Protein AF-A0A2D2M9Z4-F1 (afdb_monomer_lite)

Foldseek 3Di:
DDDDPVRVVVVVVVVVVVVVLVVLVVLLCAAPNPCHLCNVLLVLCVVQPVNSVVPPPPDPPDDPVLVVLVVQLSVQSNCVVVVVDGDDQSCPPDDLLVLVCLLSDPVPSDDSSSSVSSVVNNVVVVVVLQVLQCVCCVPVVQNLSVLVAVLVVCVSDDSNRNVVDDDCVNVVSVVVNVVSCVVPNDDDPPDYSVVVVVVD

Radius of gyration: 21.23 Å; chains: 1; bounding box: 56×56×58 Å

Secondary structure (DSSP, 8-state):
-PPPHHHHHHHHHHHHHHHHHHHHHHHHHHHHSTT-HHHHHHHHHHHHGGGHHHHS---TT--HHHHHHHHHHHHHHHHHHHTS--PPPTTTT--HHHHHHHHT--SSSS-HHHHHHHHHHHHHHHHHHHHHHHTTTTTT---HHHHHHHHHHHHT--HHHHTTS-TTHHHHHHHHHHHHHHHH-PPPTT--HHHHHTT-

Structure (mmCIF, N/CA/C/O backbone):
data_AF-A0A2D2M9Z4-F1
#
_entry.id   AF-A0A2D2M9Z4-F1
#
loop_
_atom_site.group_PDB
_atom_site.id
_atom_site.type_symbol
_atom_site.label_atom_id
_atom_site.label_alt_id
_atom_site.label_comp_id
_atom_site.label_asym_id
_atom_site.label_entity_id
_atom_site.label_seq_id
_atom_site.pdbx_PDB_ins_code
_atom_site.Cartn_x
_atom_site.Cartn_y
_atom_site.Cartn_z
_atom_site.occupancy
_atom_site.B_iso_or_equiv
_atom_site.auth_seq_id
_atom_site.auth_comp_id
_atom_site.auth_asym_id
_atom_site.auth_atom_id
_atom_site.pdbx_PDB_model_num
ATOM 1 N N . MET A 1 1 ? -31.169 -36.585 2.633 1.00 45.47 1 MET A N 1
ATOM 2 C CA . MET A 1 1 ? -31.594 -35.253 3.113 1.00 45.47 1 MET A CA 1
ATOM 3 C C . MET A 1 1 ? -31.109 -34.231 2.096 1.00 45.47 1 MET A C 1
ATOM 5 O O . MET A 1 1 ? -29.912 -34.195 1.852 1.00 45.47 1 MET A O 1
ATOM 9 N N . SER A 1 2 ? -32.010 -33.499 1.436 1.00 57.19 2 SER A N 1
ATOM 10 C CA . SER A 1 2 ? -31.641 -32.442 0.481 1.00 57.19 2 SER A CA 1
ATOM 11 C C . SER A 1 2 ? -31.406 -31.144 1.248 1.00 57.19 2 SER A C 1
ATOM 13 O O . SER A 1 2 ? -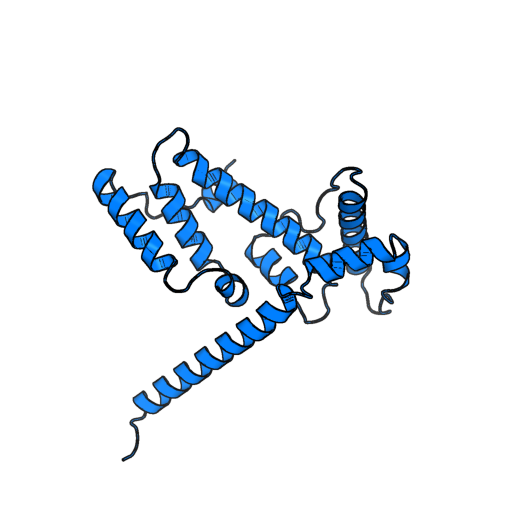32.255 -30.763 2.050 1.00 57.19 2 SER A O 1
ATOM 15 N N . LEU A 1 3 ? -30.275 -30.476 1.017 1.00 58.91 3 LEU A N 1
ATOM 16 C CA . LEU A 1 3 ? -30.035 -29.126 1.536 1.00 58.91 3 LEU A CA 1
ATOM 17 C C . LEU A 1 3 ? -31.064 -28.156 0.931 1.00 58.91 3 LEU A C 1
ATOM 19 O O . LEU A 1 3 ? -31.453 -28.311 -0.230 1.00 58.91 3 LEU A O 1
ATOM 23 N N . SER A 1 4 ? -31.528 -27.179 1.718 1.00 78.88 4 SER A N 1
ATOM 24 C CA . SER A 1 4 ? -32.433 -26.136 1.221 1.00 78.88 4 SER A CA 1
ATOM 25 C C . SER A 1 4 ? -31.708 -25.231 0.215 1.00 78.88 4 SER A C 1
ATOM 27 O O . SER A 1 4 ? -30.478 -25.133 0.218 1.00 78.88 4 SER A O 1
ATOM 29 N N . ALA A 1 5 ? -32.462 -24.530 -0.635 1.00 71.88 5 ALA A N 1
ATOM 30 C CA . ALA A 1 5 ? -31.900 -23.590 -1.607 1.00 71.88 5 ALA A CA 1
ATOM 31 C C . ALA A 1 5 ? -31.050 -22.477 -0.952 1.00 71.88 5 ALA A C 1
ATOM 33 O O . ALA A 1 5 ? -30.104 -21.987 -1.565 1.00 71.88 5 ALA A O 1
ATOM 34 N N . GLU A 1 6 ? -31.346 -22.103 0.296 1.00 70.94 6 GLU A N 1
ATOM 35 C CA . GLU A 1 6 ? -30.548 -21.149 1.081 1.00 70.94 6 GLU A CA 1
ATOM 36 C C . GLU A 1 6 ? -29.232 -21.764 1.570 1.00 70.94 6 GLU A C 1
ATOM 38 O O . GLU A 1 6 ? -28.188 -21.118 1.484 1.00 70.94 6 GLU A O 1
ATOM 43 N N . GLY A 1 7 ? -29.249 -23.036 1.987 1.00 64.44 7 GLY A N 1
ATOM 44 C CA . GLY A 1 7 ? -28.038 -23.772 2.366 1.00 64.44 7 GLY A CA 1
ATOM 45 C C . GLY A 1 7 ? -27.054 -23.938 1.203 1.00 64.44 7 GLY A C 1
ATOM 46 O O . GLY A 1 7 ? -25.848 -23.779 1.381 1.00 64.44 7 GLY A O 1
ATOM 47 N N . LEU A 1 8 ? -27.564 -24.172 -0.011 1.00 71.56 8 LEU A N 1
ATOM 48 C CA . LEU A 1 8 ? -26.739 -24.250 -1.222 1.00 71.56 8 LEU A CA 1
ATOM 49 C C . LEU A 1 8 ? -26.123 -22.888 -1.582 1.00 71.56 8 LEU A C 1
ATOM 51 O O . LEU A 1 8 ? -24.928 -22.821 -1.865 1.00 71.56 8 LEU A O 1
ATOM 55 N N . LYS A 1 9 ? -26.892 -21.793 -1.497 1.00 70.12 9 LYS A N 1
ATOM 56 C CA . LYS A 1 9 ? -26.384 -20.428 -1.736 1.00 70.12 9 LYS A CA 1
ATOM 57 C C . LYS A 1 9 ? -25.298 -20.025 -0.737 1.00 70.12 9 LYS A C 1
ATOM 59 O O . LYS A 1 9 ? -24.268 -19.498 -1.146 1.00 70.12 9 LYS A O 1
ATOM 64 N N . LEU A 1 10 ? -25.492 -20.315 0.551 1.00 69.94 10 LEU A N 1
ATOM 65 C CA . LEU A 1 10 ? -24.500 -20.019 1.587 1.00 69.94 10 LEU A CA 1
ATOM 66 C C . LEU A 1 10 ? -23.193 -20.794 1.353 1.00 69.94 10 LEU A C 1
ATOM 68 O O . LEU A 1 10 ? -22.117 -20.203 1.394 1.00 69.94 10 LEU A O 1
ATOM 72 N N . SER A 1 11 ? -23.286 -22.087 1.021 1.00 71.50 11 SER A N 1
ATOM 73 C CA . SER A 1 11 ? -22.106 -22.905 0.706 1.00 71.50 11 SER A CA 1
ATOM 74 C C . SER A 1 11 ? -21.351 -22.426 -0.539 1.00 71.50 11 SER A C 1
ATOM 76 O O . SER A 1 11 ? -20.122 -22.424 -0.550 1.00 71.50 11 SER A O 1
ATOM 78 N N . ALA A 1 12 ? -22.070 -21.968 -1.571 1.00 73.38 12 ALA A N 1
ATOM 79 C CA . ALA A 1 12 ? -21.465 -21.435 -2.787 1.00 73.38 12 ALA A CA 1
ATOM 80 C C . ALA A 1 12 ? -20.717 -20.121 -2.515 1.00 73.38 12 ALA A C 1
ATOM 82 O O . ALA A 1 12 ? -19.605 -19.936 -3.011 1.00 73.38 12 ALA A O 1
ATOM 83 N N . ASN A 1 13 ? -21.292 -19.254 -1.674 1.00 82.19 13 ASN A N 1
ATOM 84 C CA . ASN A 1 13 ? -20.656 -18.011 -1.240 1.00 82.19 13 ASN A CA 1
ATOM 85 C C . ASN A 1 13 ? -19.390 -18.282 -0.415 1.00 82.19 13 ASN A C 1
ATOM 87 O O . ASN A 1 13 ? -18.362 -17.662 -0.668 1.00 82.19 13 ASN A O 1
ATOM 91 N N . MET A 1 14 ? -19.429 -19.241 0.517 1.00 80.56 14 MET A N 1
ATOM 92 C CA . MET A 1 14 ? -18.246 -19.632 1.299 1.00 80.56 14 MET A CA 1
ATOM 93 C C . MET A 1 14 ? -17.128 -20.167 0.399 1.00 80.56 14 MET A C 1
ATOM 95 O O . MET A 1 14 ? -16.006 -19.675 0.458 1.00 80.56 14 MET A O 1
ATOM 99 N N . ALA A 1 15 ? -17.450 -21.079 -0.523 1.00 86.00 15 ALA A N 1
ATOM 100 C CA . ALA A 1 15 ? -16.469 -21.615 -1.467 1.00 86.00 15 ALA A CA 1
ATOM 101 C C . ALA A 1 15 ? -15.871 -20.538 -2.392 1.00 86.00 15 ALA A C 1
ATOM 103 O O . ALA A 1 15 ? -14.742 -20.672 -2.862 1.00 86.00 15 ALA A O 1
ATOM 104 N N . GLN A 1 16 ? -16.620 -19.475 -2.694 1.00 87.12 16 GLN A N 1
ATOM 105 C CA . GLN A 1 16 ? -16.101 -18.334 -3.442 1.00 87.12 16 GLN A CA 1
ATOM 106 C C . GLN A 1 16 ? -15.126 -17.498 -2.607 1.00 87.12 16 GLN A C 1
ATOM 108 O O . GLN A 1 16 ? -14.068 -17.140 -3.122 1.00 87.12 16 GLN A O 1
ATOM 113 N N . VAL A 1 17 ? -15.456 -17.222 -1.343 1.00 85.94 17 VAL A N 1
ATOM 114 C CA . VAL A 1 17 ? -14.584 -16.483 -0.416 1.00 85.94 17 VAL A CA 1
ATOM 115 C C . VAL A 1 17 ? -13.273 -17.234 -0.185 1.00 85.94 17 VAL A C 1
ATOM 117 O O . VAL A 1 17 ? -12.206 -16.629 -0.255 1.00 85.94 17 VAL A O 1
ATOM 120 N N . ASP A 1 18 ? -13.329 -18.552 0.008 1.00 89.19 18 ASP A N 1
ATOM 121 C CA . ASP A 1 18 ? -12.127 -19.373 0.192 1.00 89.19 18 ASP A CA 1
ATOM 122 C C . ASP A 1 18 ? -11.207 -19.301 -1.033 1.00 89.19 18 ASP A C 1
ATOM 124 O O . ASP A 1 18 ? -10.017 -19.020 -0.897 1.00 89.19 18 ASP A O 1
ATOM 128 N N . ARG A 1 19 ? -11.767 -19.420 -2.247 1.00 89.81 19 ARG A N 1
ATOM 129 C CA . ARG A 1 19 ? -10.991 -19.260 -3.490 1.00 89.81 19 ARG A CA 1
ATOM 130 C C . ARG A 1 19 ? -10.354 -17.878 -3.617 1.00 89.81 19 ARG A C 1
ATOM 132 O O . ARG A 1 19 ? -9.215 -17.780 -4.061 1.00 89.81 19 ARG A O 1
ATOM 139 N N . GLN A 1 20 ? -11.074 -16.818 -3.254 1.00 89.06 20 GLN A N 1
ATOM 140 C CA . GLN A 1 20 ? -10.532 -15.456 -3.280 1.00 89.06 20 GLN A CA 1
ATOM 141 C C . GLN A 1 20 ? -9.376 -15.294 -2.284 1.00 89.06 20 GLN A C 1
ATOM 143 O O . GLN A 1 20 ? -8.358 -14.689 -2.618 1.00 89.06 20 GLN A O 1
ATOM 148 N N . ASN A 1 21 ? -9.504 -15.873 -1.089 1.00 90.31 21 ASN A N 1
ATOM 149 C CA . ASN A 1 21 ? -8.454 -15.848 -0.074 1.00 90.31 21 ASN A CA 1
ATOM 150 C C . ASN A 1 21 ? -7.209 -16.625 -0.515 1.00 90.31 21 ASN A C 1
ATOM 152 O O . ASN A 1 21 ? -6.093 -16.150 -0.307 1.00 90.31 21 ASN A O 1
ATOM 156 N N . ASP A 1 22 ? -7.380 -17.785 -1.144 1.00 93.81 22 ASP A N 1
ATOM 157 C CA . ASP A 1 22 ? -6.257 -18.579 -1.650 1.00 93.81 22 ASP A CA 1
ATOM 158 C C . ASP A 1 22 ? -5.535 -17.859 -2.794 1.00 93.81 22 ASP A C 1
ATOM 160 O O . ASP A 1 22 ? -4.313 -17.736 -2.768 1.00 93.81 22 ASP A O 1
ATOM 164 N N . GLN A 1 23 ? -6.278 -17.246 -3.722 1.00 92.75 23 GLN A N 1
ATOM 165 C CA . GLN A 1 23 ? -5.690 -16.391 -4.760 1.00 92.75 23 GLN A CA 1
ATOM 166 C C . GLN A 1 23 ? -4.917 -15.204 -4.168 1.00 92.75 23 GLN A C 1
ATOM 168 O O . GLN A 1 23 ? -3.831 -14.871 -4.649 1.00 92.75 23 GLN A O 1
ATOM 173 N N . ALA A 1 24 ? -5.450 -14.571 -3.118 1.00 93.31 24 ALA A N 1
ATOM 174 C CA . ALA A 1 24 ? -4.763 -13.485 -2.430 1.00 93.31 24 ALA A CA 1
ATOM 175 C C . ALA A 1 24 ? -3.462 -13.965 -1.766 1.00 93.31 24 ALA A C 1
ATOM 177 O O . ALA A 1 24 ? -2.458 -13.257 -1.840 1.00 93.31 24 ALA A O 1
ATOM 178 N N . ARG A 1 25 ? -3.449 -15.168 -1.173 1.00 93.56 25 ARG A N 1
ATOM 179 C CA . ARG A 1 25 ? -2.250 -15.780 -0.569 1.00 93.56 25 ARG A CA 1
ATOM 180 C C . ARG A 1 25 ? -1.192 -16.120 -1.607 1.00 93.56 25 ARG A C 1
ATOM 182 O O . ARG A 1 25 ? -0.043 -15.718 -1.447 1.00 93.56 25 ARG A O 1
ATOM 189 N N . ASP A 1 26 ? -1.580 -16.772 -2.696 1.00 93.50 26 ASP A N 1
ATOM 190 C CA . ASP A 1 26 ? -0.661 -17.103 -3.790 1.00 93.50 26 ASP A CA 1
ATOM 191 C C . ASP A 1 26 ? -0.041 -15.842 -4.399 1.00 93.50 26 ASP A C 1
ATOM 193 O O . ASP A 1 26 ? 1.131 -15.810 -4.783 1.00 93.50 26 ASP A O 1
ATOM 197 N N . LYS A 1 27 ? -0.827 -14.768 -4.493 1.00 92.31 27 LYS A N 1
ATOM 198 C CA . LYS A 1 27 ? -0.343 -13.464 -4.944 1.00 92.31 27 LYS A CA 1
ATOM 199 C C . LYS A 1 27 ? 0.561 -12.796 -3.906 1.00 92.31 27 LYS A C 1
ATOM 201 O O . LYS A 1 27 ? 1.608 -12.270 -4.269 1.00 92.31 27 LYS A O 1
ATOM 206 N N . TYR A 1 28 ? 0.212 -12.862 -2.624 1.00 92.88 28 TYR A N 1
ATOM 207 C CA . TYR A 1 28 ? 1.037 -12.341 -1.535 1.00 92.88 28 TYR A CA 1
ATOM 208 C C . TYR A 1 28 ? 2.439 -12.961 -1.532 1.00 92.88 28 TYR A C 1
ATOM 210 O O . TYR A 1 28 ? 3.429 -12.229 -1.505 1.00 92.88 28 TYR A O 1
ATOM 218 N N . GLU A 1 29 ? 2.532 -14.288 -1.638 1.00 91.50 29 GLU A N 1
ATOM 219 C CA . GLU A 1 29 ? 3.816 -14.996 -1.674 1.00 91.50 29 GLU A CA 1
ATOM 220 C C . GLU A 1 29 ? 4.669 -14.590 -2.883 1.00 91.50 29 GLU A C 1
ATOM 222 O O . GLU A 1 29 ? 5.878 -14.378 -2.750 1.00 91.50 29 GLU A O 1
ATOM 227 N N . ARG A 1 30 ? 4.044 -14.393 -4.052 1.00 89.06 30 ARG A N 1
ATOM 228 C CA . ARG A 1 30 ? 4.738 -13.938 -5.267 1.00 89.06 30 ARG A CA 1
ATOM 229 C C . ARG A 1 30 ? 5.265 -12.508 -5.153 1.00 89.06 30 ARG A C 1
ATOM 231 O O . ARG A 1 30 ? 6.389 -12.242 -5.575 1.00 89.06 30 ARG A O 1
ATOM 238 N N . ILE A 1 31 ? 4.491 -11.590 -4.574 1.00 89.50 31 ILE A N 1
ATOM 239 C CA . ILE A 1 31 ? 4.863 -10.167 -4.527 1.00 89.50 31 ILE A CA 1
ATOM 240 C C . ILE A 1 31 ? 5.767 -9.853 -3.330 1.00 89.50 31 ILE A C 1
ATOM 242 O O . ILE A 1 31 ? 6.706 -9.068 -3.466 1.00 89.50 31 ILE A O 1
ATOM 246 N N . TYR A 1 32 ? 5.520 -10.441 -2.160 1.00 87.56 32 TYR A N 1
ATOM 247 C CA . TYR A 1 32 ? 6.15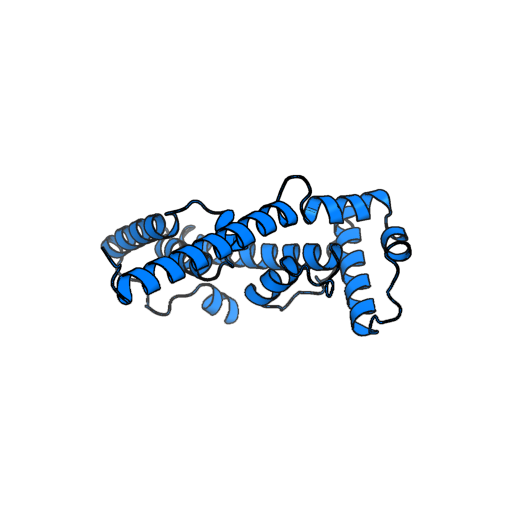3 -10.023 -0.903 1.00 87.56 32 TYR A CA 1
ATOM 248 C C . TYR A 1 32 ? 6.948 -11.121 -0.187 1.00 87.56 32 TYR A C 1
ATOM 250 O O . TYR A 1 32 ? 7.618 -10.815 0.799 1.00 87.56 32 TYR A O 1
ATOM 258 N N . GLY A 1 33 ? 6.921 -12.367 -0.672 1.00 86.81 33 GLY A N 1
ATOM 259 C CA . GLY A 1 33 ? 7.696 -13.475 -0.110 1.00 86.81 33 GLY A CA 1
ATOM 260 C C . GLY A 1 33 ? 9.216 -13.341 -0.306 1.00 86.81 33 GLY A C 1
ATOM 261 O O . GLY A 1 33 ? 9.745 -12.311 -0.727 1.00 86.81 33 GLY A O 1
ATOM 262 N N . ALA A 1 34 ? 9.965 -14.418 -0.040 1.00 82.31 34 ALA A N 1
ATOM 263 C CA . ALA A 1 34 ? 11.440 -14.418 -0.035 1.00 82.31 34 ALA A CA 1
ATOM 264 C C . ALA A 1 34 ? 12.111 -14.053 -1.382 1.00 82.31 34 ALA A C 1
ATOM 266 O O . ALA A 1 34 ? 13.308 -13.735 -1.407 1.00 82.31 34 ALA A O 1
ATOM 267 N N . HIS A 1 35 ? 11.359 -14.108 -2.484 1.00 78.12 35 HIS A N 1
ATOM 268 C CA . HIS A 1 35 ? 11.760 -13.723 -3.845 1.00 78.12 35 HIS A CA 1
ATOM 269 C C . HIS A 1 35 ? 10.994 -12.499 -4.372 1.00 78.12 35 HIS A C 1
ATOM 271 O O . HIS A 1 35 ? 11.072 -12.197 -5.560 1.00 78.12 35 HIS A O 1
ATOM 277 N N . GLY A 1 36 ? 10.259 -11.809 -3.497 1.00 86.06 36 GLY A N 1
ATOM 278 C CA . GLY A 1 36 ? 9.306 -10.773 -3.859 1.00 86.06 36 GLY A CA 1
ATOM 279 C C . GLY A 1 36 ? 9.890 -9.592 -4.634 1.00 86.06 36 GLY A C 1
ATOM 280 O O . GLY A 1 36 ? 11.100 -9.445 -4.839 1.00 86.06 36 GLY A O 1
ATOM 281 N N . LEU A 1 37 ? 8.981 -8.708 -5.021 1.00 86.19 37 LEU A N 1
ATOM 282 C CA . LEU A 1 37 ? 9.178 -7.585 -5.923 1.00 86.19 37 LEU A CA 1
ATOM 283 C C . LEU A 1 37 ? 10.428 -6.758 -5.602 1.00 86.19 37 LEU A C 1
ATOM 285 O O . LEU A 1 37 ? 11.270 -6.541 -6.470 1.00 86.19 37 LEU A O 1
ATOM 289 N N . GLY A 1 38 ? 10.592 -6.356 -4.338 1.00 82.38 38 GLY A N 1
ATOM 290 C CA . GLY A 1 38 ? 11.720 -5.517 -3.936 1.00 82.38 38 GLY A CA 1
ATOM 291 C C . GLY A 1 38 ? 13.074 -6.205 -4.059 1.00 82.38 38 GLY A C 1
ATOM 292 O O . GLY A 1 38 ? 14.039 -5.580 -4.488 1.00 82.38 38 GLY A O 1
ATOM 293 N N . LYS A 1 39 ? 13.154 -7.506 -3.764 1.00 82.44 39 LYS A N 1
ATOM 294 C CA . LYS A 1 39 ? 14.398 -8.265 -3.933 1.00 82.44 39 LYS A CA 1
ATOM 295 C C . LYS A 1 39 ? 14.729 -8.426 -5.414 1.00 82.44 39 LYS A C 1
ATOM 297 O O . LYS A 1 39 ? 15.878 -8.226 -5.792 1.00 82.44 39 LYS A O 1
ATOM 302 N N . THR A 1 40 ? 13.737 -8.742 -6.243 1.00 84.00 40 THR A N 1
ATOM 303 C CA . THR A 1 40 ? 13.929 -8.946 -7.685 1.00 84.00 40 THR A CA 1
ATOM 304 C C . THR A 1 40 ? 14.336 -7.654 -8.395 1.00 84.00 40 THR A C 1
ATOM 306 O O . THR A 1 40 ? 15.378 -7.633 -9.054 1.00 84.00 40 THR A O 1
ATOM 309 N N . ALA A 1 41 ? 13.594 -6.559 -8.201 1.00 82.88 41 ALA A N 1
ATOM 310 C CA . ALA A 1 41 ? 13.893 -5.270 -8.827 1.00 82.88 41 ALA A CA 1
ATOM 311 C C . ALA A 1 41 ? 15.242 -4.697 -8.349 1.00 82.88 41 ALA A C 1
ATOM 313 O O . ALA A 1 41 ? 16.081 -4.309 -9.164 1.00 82.88 41 ALA A O 1
ATOM 314 N N . PHE A 1 42 ? 15.507 -4.714 -7.036 1.00 79.44 42 PHE A N 1
ATOM 315 C CA . PHE A 1 42 ? 16.772 -4.213 -6.490 1.00 79.44 42 PHE A CA 1
ATOM 316 C C . PHE A 1 42 ? 17.983 -5.030 -6.960 1.00 79.44 42 PHE A C 1
ATOM 318 O O . PHE A 1 42 ? 19.008 -4.453 -7.329 1.00 79.44 42 PHE A O 1
ATOM 325 N N . LEU A 1 43 ? 17.889 -6.368 -6.972 1.00 79.75 43 LEU A N 1
ATOM 326 C CA . LEU A 1 43 ? 18.978 -7.214 -7.471 1.00 79.75 43 LEU A CA 1
ATOM 327 C C . LEU A 1 43 ? 19.252 -6.960 -8.953 1.00 79.75 43 LEU A C 1
ATOM 329 O O . LEU A 1 43 ? 20.419 -6.918 -9.333 1.00 79.75 43 LEU A O 1
ATOM 333 N N . ARG A 1 44 ? 18.220 -6.738 -9.775 1.00 78.50 44 ARG A N 1
ATOM 334 C CA . ARG A 1 44 ? 18.395 -6.454 -11.206 1.00 78.50 44 ARG A CA 1
ATOM 335 C C . ARG A 1 44 ? 19.148 -5.143 -11.433 1.00 78.50 44 ARG A C 1
ATOM 337 O O . ARG A 1 44 ? 20.134 -5.134 -12.167 1.00 78.50 44 ARG A O 1
ATOM 344 N N . VAL A 1 45 ? 18.757 -4.074 -10.734 1.00 78.25 45 VAL A N 1
ATOM 345 C CA . VAL A 1 45 ? 19.472 -2.784 -10.769 1.00 78.25 45 VAL A CA 1
ATOM 346 C C . VAL A 1 45 ? 20.917 -2.950 -10.296 1.00 78.25 45 VAL A C 1
ATOM 348 O O . VAL A 1 45 ? 21.835 -2.460 -10.946 1.00 78.25 45 VAL A O 1
ATOM 351 N N . ARG A 1 46 ? 21.148 -3.702 -9.213 1.00 79.75 46 ARG A N 1
ATOM 352 C CA . ARG A 1 46 ? 22.498 -3.957 -8.689 1.00 79.75 46 ARG A CA 1
ATOM 353 C C . ARG A 1 46 ? 23.378 -4.760 -9.654 1.00 79.75 46 ARG A C 1
ATOM 355 O O . ARG A 1 46 ? 24.572 -4.498 -9.737 1.00 79.75 46 ARG A O 1
ATOM 362 N N . MET A 1 47 ? 22.822 -5.779 -10.305 1.00 76.38 47 MET A N 1
ATOM 363 C CA . MET A 1 47 ? 23.586 -6.702 -11.152 1.00 76.38 47 MET A CA 1
ATOM 364 C C . MET A 1 47 ? 23.900 -6.117 -12.526 1.00 76.38 47 MET A C 1
ATOM 366 O O . MET A 1 47 ? 24.978 -6.379 -13.050 1.00 76.38 47 MET A O 1
ATOM 370 N N . TYR A 1 48 ? 22.976 -5.344 -13.097 1.00 72.38 48 TYR A N 1
ATOM 371 C CA . TYR A 1 48 ? 23.070 -4.903 -14.489 1.00 72.38 48 TYR A CA 1
ATOM 372 C C . TYR A 1 48 ? 23.161 -3.382 -14.647 1.00 72.38 48 TYR A C 1
ATOM 374 O O . TYR A 1 48 ? 23.458 -2.905 -15.738 1.00 72.38 48 TYR A O 1
ATOM 382 N N . GLY A 1 49 ? 22.934 -2.594 -13.590 1.00 72.25 49 GLY A N 1
ATOM 383 C CA . GLY A 1 49 ? 22.961 -1.132 -13.671 1.00 72.25 49 GLY A CA 1
ATOM 384 C C . GLY A 1 49 ? 22.105 -0.616 -14.830 1.00 72.25 49 GLY A C 1
ATOM 385 O O . GLY A 1 49 ? 21.040 -1.161 -15.116 1.00 72.25 49 GLY A O 1
ATOM 386 N N . ALA A 1 50 ? 22.592 0.403 -15.544 1.00 67.19 50 ALA A N 1
ATOM 387 C CA . ALA A 1 50 ? 21.928 0.946 -16.736 1.00 67.19 50 ALA A CA 1
ATOM 388 C C . ALA A 1 50 ? 21.743 -0.079 -17.877 1.00 67.19 50 ALA A C 1
ATOM 390 O O . ALA A 1 50 ? 20.919 0.126 -18.767 1.00 67.19 50 ALA A O 1
ATOM 391 N N . GLU A 1 51 ? 22.480 -1.195 -17.871 1.00 65.88 51 GLU A N 1
ATOM 392 C CA . GLU A 1 51 ? 22.339 -2.261 -18.869 1.00 65.88 51 GLU A CA 1
ATOM 393 C C . GLU A 1 51 ? 21.105 -3.146 -18.626 1.00 65.88 51 GLU A C 1
ATOM 395 O O . GLU A 1 51 ? 20.665 -3.821 -19.557 1.00 65.88 51 GLU A O 1
ATOM 400 N N . ALA A 1 52 ? 20.481 -3.080 -17.440 1.00 62.44 52 ALA A N 1
ATOM 401 C CA . ALA A 1 52 ? 19.228 -3.779 -17.132 1.00 62.44 52 ALA A CA 1
ATOM 402 C C . ALA A 1 52 ? 18.108 -3.447 -18.139 1.00 62.44 52 ALA A C 1
ATOM 404 O O . ALA A 1 52 ? 17.343 -4.323 -18.535 1.00 62.44 52 ALA A O 1
ATOM 405 N N . PHE A 1 53 ? 18.045 -2.190 -18.597 1.00 53.03 53 PHE A N 1
ATOM 406 C CA . PHE A 1 53 ? 17.025 -1.701 -19.532 1.00 53.03 53 PHE A CA 1
ATOM 407 C C . PHE A 1 53 ? 17.282 -2.121 -20.985 1.00 53.03 53 PHE A C 1
ATOM 409 O O . PHE A 1 53 ? 16.353 -2.217 -21.778 1.00 53.03 53 PHE A O 1
ATOM 416 N N . LYS A 1 54 ? 18.539 -2.415 -21.341 1.00 52.22 54 LYS A N 1
ATOM 417 C CA . LYS A 1 54 ? 18.861 -2.987 -22.658 1.00 52.22 54 LYS A CA 1
ATOM 418 C C . LYS A 1 54 ? 18.456 -4.460 -22.750 1.00 52.22 54 LYS A C 1
ATOM 420 O O . LYS A 1 54 ? 18.270 -4.951 -23.856 1.00 52.22 54 LYS A O 1
ATOM 425 N N . GLN A 1 55 ? 18.377 -5.154 -21.609 1.00 49.69 55 GLN A N 1
ATOM 426 C CA . GLN A 1 55 ? 18.090 -6.591 -21.539 1.00 49.69 55 GLN A CA 1
ATOM 427 C C . GLN A 1 55 ? 16.606 -6.919 -21.356 1.00 49.69 55 GLN A C 1
ATOM 429 O O . GLN A 1 55 ? 16.175 -7.985 -21.787 1.00 49.69 55 GLN A O 1
ATOM 434 N N . ALA A 1 56 ? 15.812 -6.030 -20.752 1.00 53.22 56 ALA A N 1
ATOM 435 C CA . ALA A 1 56 ? 14.361 -6.138 -20.837 1.00 53.22 56 ALA A CA 1
ATOM 436 C C . ALA A 1 56 ? 13.959 -5.732 -22.258 1.00 53.22 56 ALA A C 1
ATOM 438 O O . ALA A 1 56 ? 13.817 -4.545 -22.536 1.00 53.22 56 ALA A O 1
ATOM 439 N N . GLU A 1 57 ? 13.866 -6.707 -23.167 1.00 48.81 57 GLU A N 1
ATOM 440 C CA . GLU A 1 57 ? 13.393 -6.499 -24.535 1.00 48.81 57 GLU A CA 1
ATOM 441 C C . GLU A 1 57 ? 12.149 -5.608 -24.497 1.00 48.81 57 GLU A C 1
ATOM 443 O O . GLU A 1 57 ? 11.082 -5.995 -24.014 1.00 48.81 57 GLU A O 1
ATOM 448 N N . VAL A 1 58 ? 12.310 -4.367 -24.955 1.00 53.75 58 VAL A N 1
ATOM 449 C CA . VAL A 1 58 ? 11.187 -3.493 -25.248 1.00 53.75 58 VAL A CA 1
ATOM 450 C C . VAL A 1 58 ? 10.375 -4.240 -26.292 1.00 53.75 58 VAL A C 1
ATOM 452 O O . VAL A 1 58 ? 10.797 -4.335 -27.444 1.00 53.75 58 VAL A O 1
ATOM 455 N N . SER A 1 59 ? 9.241 -4.817 -25.883 1.00 57.91 59 SER A N 1
ATOM 456 C CA . SER A 1 59 ? 8.276 -5.342 -26.843 1.00 57.91 59 SER A CA 1
ATOM 457 C C . SER A 1 59 ? 8.006 -4.241 -27.866 1.00 57.91 59 SER A C 1
ATOM 459 O O . SER A 1 59 ? 7.810 -3.083 -27.481 1.00 57.91 59 SER A O 1
ATOM 461 N N . ALA A 1 60 ? 8.012 -4.591 -29.153 1.00 59.22 60 ALA A N 1
ATOM 462 C CA . ALA A 1 60 ? 7.797 -3.646 -30.249 1.00 59.22 60 ALA A CA 1
ATOM 463 C C . ALA A 1 60 ? 6.477 -2.857 -30.115 1.00 59.22 60 ALA A C 1
ATOM 465 O O . ALA A 1 60 ? 6.328 -1.805 -30.732 1.00 59.22 60 ALA A O 1
ATOM 466 N N . ASP A 1 61 ? 5.562 -3.337 -29.268 1.00 69.31 61 ASP A N 1
ATOM 467 C CA . ASP A 1 61 ? 4.238 -2.773 -29.017 1.00 69.31 61 ASP A CA 1
ATOM 468 C C . ASP A 1 61 ? 4.196 -1.706 -27.899 1.00 69.31 61 ASP A C 1
ATOM 470 O O . ASP A 1 61 ? 3.124 -1.189 -27.591 1.00 69.31 61 ASP A O 1
ATOM 474 N N . CYS A 1 62 ? 5.325 -1.359 -27.262 1.00 75.44 62 CYS A N 1
ATOM 475 C CA . CYS A 1 62 ? 5.335 -0.334 -26.208 1.00 75.44 62 CYS A CA 1
ATOM 476 C C . CYS A 1 62 ? 5.077 1.075 -26.771 1.00 75.44 62 CYS A C 1
ATOM 478 O O . CYS A 1 62 ? 5.808 1.550 -27.645 1.00 75.44 62 CYS A O 1
ATOM 480 N N . SER A 1 63 ? 4.102 1.793 -26.205 1.00 85.06 63 SER A N 1
ATOM 481 C CA . SER A 1 63 ? 3.862 3.198 -26.548 1.00 85.06 63 SER A CA 1
ATOM 482 C C . SER A 1 63 ? 5.026 4.101 -26.092 1.00 85.06 63 SER A C 1
ATOM 484 O O . SER A 1 63 ? 5.753 3.759 -25.148 1.00 85.06 63 SER A O 1
ATOM 486 N N . PRO A 1 64 ? 5.210 5.288 -26.703 1.00 85.81 64 PRO A N 1
ATOM 487 C CA . PRO A 1 64 ? 6.207 6.261 -26.248 1.00 85.81 64 PRO A CA 1
ATOM 488 C C . PRO A 1 64 ? 6.062 6.634 -24.763 1.00 85.81 64 PRO A C 1
ATOM 490 O O . PRO A 1 64 ? 7.057 6.810 -24.055 1.00 85.81 64 PRO A O 1
ATOM 493 N N . GLU A 1 65 ? 4.827 6.714 -24.268 1.00 87.62 65 GLU A N 1
ATOM 494 C CA . GLU A 1 65 ? 4.517 7.002 -22.867 1.00 87.62 65 GLU A CA 1
ATOM 495 C C . GLU A 1 65 ? 4.966 5.863 -21.947 1.00 87.62 65 GLU A C 1
ATOM 497 O O . GLU A 1 65 ? 5.576 6.126 -20.907 1.00 87.62 65 GLU A O 1
ATOM 502 N N . GLN A 1 66 ? 4.723 4.608 -22.341 1.00 86.12 66 GLN A N 1
ATOM 503 C CA . GLN A 1 66 ? 5.183 3.433 -21.597 1.00 86.12 66 GLN A CA 1
ATOM 504 C C . GLN A 1 66 ? 6.714 3.388 -21.539 1.00 86.12 66 GLN A C 1
ATOM 506 O O . GLN A 1 66 ? 7.282 3.155 -20.474 1.00 86.12 66 GLN A O 1
ATOM 511 N N . LEU A 1 67 ? 7.401 3.689 -22.645 1.00 84.50 67 LEU A N 1
ATOM 512 C CA . LEU A 1 67 ? 8.867 3.744 -22.668 1.00 84.50 67 LEU A CA 1
ATOM 513 C C . LEU A 1 67 ? 9.422 4.822 -21.738 1.00 84.50 67 LEU A C 1
ATOM 515 O O . LEU A 1 67 ? 10.329 4.559 -20.947 1.00 84.50 67 LEU A O 1
ATOM 519 N N . SER A 1 68 ? 8.836 6.018 -21.788 1.00 87.25 68 SER A N 1
ATOM 520 C CA . SER A 1 68 ? 9.210 7.129 -20.912 1.00 87.25 68 SER A CA 1
ATOM 521 C C . SER A 1 68 ? 8.989 6.799 -19.430 1.00 87.25 68 SER A C 1
ATOM 523 O O . SER A 1 68 ? 9.839 7.089 -18.583 1.00 87.25 68 SER A O 1
ATOM 525 N N . ARG A 1 69 ? 7.865 6.158 -19.087 1.00 90.50 69 ARG A N 1
ATOM 526 C CA . ARG A 1 69 ? 7.549 5.735 -17.713 1.00 90.50 69 ARG A CA 1
ATOM 527 C C . ARG A 1 69 ? 8.531 4.682 -17.190 1.00 90.50 69 ARG A C 1
ATOM 529 O O . ARG A 1 69 ? 9.024 4.831 -16.067 1.00 90.50 69 ARG A O 1
ATOM 536 N N . LYS A 1 70 ? 8.873 3.682 -18.008 1.00 87.06 70 LYS A N 1
ATOM 537 C CA . LYS A 1 70 ? 9.857 2.649 -17.651 1.00 87.06 70 LYS A CA 1
ATOM 538 C C . LYS A 1 70 ? 11.244 3.250 -17.410 1.00 87.06 70 LYS A C 1
ATOM 540 O O . LYS A 1 70 ? 11.851 2.964 -16.379 1.00 87.06 70 LYS A O 1
ATOM 545 N N . GLN A 1 71 ? 11.703 4.147 -18.290 1.00 85.50 71 GLN A N 1
ATOM 546 C CA . GLN A 1 71 ? 12.990 4.834 -18.120 1.00 85.50 71 GLN A CA 1
ATOM 547 C C . GLN A 1 71 ? 13.035 5.644 -16.815 1.00 85.50 71 GLN A C 1
ATOM 549 O O . GLN A 1 71 ? 13.964 5.487 -16.027 1.00 85.50 71 GLN A O 1
ATOM 554 N N . ARG A 1 72 ? 11.999 6.448 -16.531 1.00 90.38 72 ARG A N 1
ATOM 555 C CA . ARG A 1 72 ? 11.936 7.241 -15.288 1.00 90.38 72 ARG A CA 1
ATOM 556 C C . ARG A 1 72 ? 11.909 6.377 -14.025 1.00 90.38 72 ARG A C 1
ATOM 558 O O . ARG A 1 72 ? 12.496 6.759 -13.016 1.00 90.38 72 ARG A O 1
ATOM 565 N N . SER A 1 73 ? 11.245 5.221 -14.070 1.00 90.25 73 SER A N 1
ATOM 566 C CA . SER A 1 73 ? 11.227 4.268 -12.949 1.00 90.25 73 SER A CA 1
ATOM 567 C C . SER A 1 73 ? 12.613 3.682 -12.697 1.00 90.25 73 SER A C 1
ATOM 569 O O . SER A 1 73 ? 13.059 3.598 -11.554 1.00 90.25 73 SER A O 1
ATOM 571 N N . PHE A 1 74 ? 13.331 3.341 -13.763 1.00 85.56 74 PHE A N 1
ATOM 572 C CA . PHE A 1 74 ? 14.703 2.871 -13.656 1.00 85.56 74 PHE A CA 1
ATOM 573 C C . PHE A 1 74 ? 15.640 3.942 -13.079 1.00 85.56 74 PHE A C 1
ATOM 575 O O . PHE A 1 74 ? 16.359 3.662 -12.119 1.00 85.56 74 PHE A O 1
ATOM 582 N N . ASP A 1 75 ? 15.594 5.169 -13.606 1.00 86.56 75 ASP A N 1
ATOM 583 C CA . ASP A 1 75 ? 16.436 6.277 -13.134 1.00 86.56 75 ASP A CA 1
ATOM 584 C C . ASP A 1 75 ? 16.220 6.547 -11.637 1.00 86.56 75 ASP A C 1
ATOM 586 O O . ASP A 1 75 ? 17.177 6.772 -10.893 1.00 86.56 75 ASP A O 1
ATOM 590 N N . PHE A 1 76 ? 14.970 6.449 -11.174 1.00 90.56 76 PHE A N 1
ATOM 591 C CA . PHE A 1 76 ? 14.623 6.533 -9.758 1.00 90.56 76 PHE A CA 1
ATOM 592 C C . PHE A 1 76 ? 15.255 5.412 -8.920 1.00 90.56 76 PHE A C 1
ATOM 594 O O . PHE A 1 76 ? 15.819 5.677 -7.858 1.00 90.56 76 PHE A O 1
ATOM 601 N N . LEU A 1 77 ? 15.195 4.156 -9.370 1.00 87.31 77 LEU A N 1
ATOM 602 C CA . LEU A 1 77 ? 15.802 3.044 -8.629 1.00 87.31 77 LEU A CA 1
ATOM 603 C C . LEU A 1 77 ? 17.329 3.118 -8.621 1.00 87.31 77 LEU A C 1
ATOM 605 O O . LEU A 1 77 ? 17.954 2.835 -7.594 1.00 87.31 77 LEU A O 1
ATOM 609 N N . LEU A 1 78 ? 17.931 3.516 -9.742 1.00 85.44 78 LEU A N 1
ATOM 610 C CA . LEU A 1 78 ? 19.372 3.700 -9.843 1.00 85.44 78 LEU A CA 1
ATOM 611 C C . LEU A 1 78 ? 19.844 4.796 -8.886 1.00 85.44 78 LEU A C 1
ATOM 613 O O . LEU A 1 78 ? 20.830 4.604 -8.180 1.00 85.44 78 LEU A O 1
ATOM 617 N N . SER A 1 79 ? 19.122 5.910 -8.792 1.00 86.94 79 SER A N 1
ATOM 618 C CA . SER A 1 79 ? 19.512 7.001 -7.901 1.00 86.94 79 SER A CA 1
ATOM 619 C C . SER A 1 79 ? 19.442 6.605 -6.417 1.00 86.94 79 SER A C 1
ATOM 621 O O . SER A 1 79 ? 20.318 6.996 -5.640 1.00 86.94 79 SER A O 1
ATOM 623 N N . ILE A 1 80 ? 18.440 5.799 -6.028 1.00 84.25 80 ILE A N 1
ATOM 624 C CA . ILE A 1 80 ? 18.334 5.219 -4.681 1.00 84.25 80 ILE A CA 1
ATOM 625 C C . ILE A 1 80 ? 19.521 4.291 -4.427 1.00 84.25 80 ILE A C 1
ATOM 627 O O . ILE A 1 80 ? 20.129 4.355 -3.360 1.00 84.25 80 ILE A O 1
ATOM 631 N N . HIS A 1 81 ? 19.871 3.451 -5.404 1.00 81.88 81 HIS A N 1
ATOM 632 C CA . HIS A 1 81 ? 21.002 2.534 -5.297 1.00 81.88 81 HIS A CA 1
ATOM 633 C C . HIS A 1 81 ? 22.344 3.267 -5.154 1.00 81.88 81 HIS A C 1
ATOM 635 O O . HIS A 1 81 ? 23.166 2.899 -4.317 1.00 81.88 81 HIS A O 1
ATOM 641 N N . GLU A 1 82 ? 22.564 4.311 -5.953 1.00 83.06 82 GLU A N 1
ATOM 642 C CA . GLU A 1 82 ? 23.812 5.078 -5.977 1.00 83.06 82 GLU A CA 1
ATOM 643 C C . GLU A 1 82 ? 23.902 6.141 -4.869 1.00 83.06 82 GLU A C 1
ATOM 645 O O . GLU A 1 82 ? 24.951 6.765 -4.703 1.00 83.06 82 GLU A O 1
ATOM 650 N N . GLY A 1 83 ? 22.817 6.394 -4.131 1.00 79.62 83 GLY A N 1
ATOM 651 C CA . GLY A 1 83 ? 22.762 7.428 -3.095 1.00 79.62 83 GLY A CA 1
ATOM 652 C C . GLY A 1 83 ? 22.868 8.862 -3.631 1.00 79.62 83 GLY A C 1
ATOM 653 O O . GLY A 1 83 ? 23.167 9.778 -2.868 1.00 79.62 83 GLY A O 1
ATOM 654 N N . LYS A 1 84 ? 22.622 9.085 -4.931 1.00 75.44 84 LYS A N 1
ATOM 655 C CA . LYS A 1 84 ? 22.793 10.388 -5.614 1.00 75.44 84 LYS A CA 1
ATOM 656 C C . LYS A 1 84 ? 21.582 11.329 -5.481 1.00 75.44 84 LYS A C 1
ATOM 658 O O . LYS A 1 84 ? 21.467 12.300 -6.224 1.00 75.44 84 LYS A O 1
ATOM 663 N N . GLY A 1 85 ? 20.690 11.059 -4.528 1.00 69.00 85 GLY A N 1
ATOM 664 C CA . GLY A 1 85 ? 19.403 11.744 -4.361 1.00 69.00 85 GLY A CA 1
ATOM 665 C C . GLY A 1 85 ? 18.235 10.962 -4.972 1.00 69.00 85 GLY A C 1
ATOM 666 O O . GLY A 1 85 ? 18.435 9.997 -5.705 1.00 69.00 85 GLY A O 1
ATOM 667 N N . LYS A 1 86 ? 16.998 11.343 -4.636 1.00 70.94 86 LYS A N 1
ATOM 668 C CA . LYS A 1 86 ? 15.758 10.680 -5.080 1.00 70.94 86 LYS A CA 1
ATOM 669 C C . LYS A 1 86 ? 15.058 11.614 -6.087 1.00 70.94 86 LYS A C 1
ATOM 671 O O . LYS A 1 86 ? 14.522 12.630 -5.645 1.00 70.94 86 LYS A O 1
ATOM 676 N N . PRO A 1 87 ? 15.108 11.362 -7.414 1.00 80.25 87 PRO A N 1
ATOM 677 C CA . PRO A 1 87 ? 14.320 12.125 -8.372 1.00 80.25 87 PRO A CA 1
ATOM 678 C C . PRO A 1 87 ? 12.837 11.917 -8.055 1.00 80.25 87 PRO A C 1
ATOM 680 O O . PRO A 1 87 ? 12.471 11.006 -7.306 1.00 80.25 87 PRO A O 1
ATOM 683 N N . SER A 1 88 ? 11.967 12.760 -8.609 1.00 88.38 88 SER A N 1
ATOM 684 C CA . SER A 1 88 ? 10.529 12.592 -8.408 1.00 88.38 88 SER A CA 1
ATOM 685 C C . SER A 1 88 ? 10.098 11.192 -8.835 1.00 88.38 88 SER A C 1
ATOM 687 O O . SER A 1 88 ? 10.426 10.737 -9.933 1.00 88.38 88 SER A O 1
ATOM 689 N N . ASN A 1 89 ? 9.356 10.513 -7.960 1.00 93.75 89 ASN A N 1
ATOM 690 C CA . ASN A 1 89 ? 8.789 9.214 -8.278 1.00 93.75 89 ASN A CA 1
ATOM 691 C C . ASN A 1 89 ? 7.828 9.366 -9.481 1.00 93.75 89 ASN A C 1
ATOM 693 O O . ASN A 1 89 ? 6.957 10.235 -9.437 1.00 93.75 89 ASN A O 1
ATOM 697 N N . PRO A 1 90 ? 7.952 8.565 -10.555 1.00 94.31 90 PRO A N 1
ATOM 698 C CA . PRO A 1 90 ? 7.085 8.656 -11.734 1.00 94.31 90 PRO A CA 1
ATOM 699 C C . PRO A 1 90 ? 5.603 8.373 -11.456 1.00 94.31 90 PRO A C 1
ATOM 701 O O . PRO A 1 90 ? 4.768 8.746 -12.277 1.00 94.31 90 PRO A O 1
ATOM 704 N N . PHE A 1 91 ? 5.283 7.745 -10.323 1.00 96.94 91 PHE A N 1
ATOM 705 C CA . PHE A 1 91 ? 3.921 7.493 -9.848 1.00 96.94 91 PHE A CA 1
ATOM 706 C C . PHE A 1 91 ? 3.480 8.470 -8.747 1.00 96.94 91 PHE A C 1
ATOM 708 O O . PHE A 1 91 ? 2.446 8.262 -8.115 1.00 96.94 91 PHE A O 1
ATOM 715 N N . ALA A 1 92 ? 4.254 9.531 -8.488 1.00 92.62 92 ALA A N 1
ATOM 716 C CA . ALA A 1 92 ? 3.848 10.578 -7.558 1.00 92.62 92 ALA A CA 1
ATOM 717 C C . ALA A 1 92 ? 2.516 11.211 -7.996 1.00 92.62 92 ALA A C 1
ATOM 719 O O . ALA A 1 92 ? 2.301 11.469 -9.181 1.00 92.62 92 ALA A O 1
ATOM 720 N N . GLY A 1 93 ? 1.638 11.475 -7.026 1.00 91.94 93 GLY A N 1
ATOM 721 C CA . GLY A 1 93 ? 0.312 12.056 -7.254 1.00 91.94 93 GLY A CA 1
ATOM 722 C C . GLY A 1 93 ? -0.804 11.042 -7.521 1.00 91.94 93 GLY A C 1
ATOM 723 O O . GLY A 1 93 ? -1.965 11.439 -7.535 1.00 91.94 93 GLY A O 1
ATOM 724 N N . LEU A 1 94 ? -0.487 9.753 -7.688 1.00 96.50 94 LEU A N 1
ATOM 725 C CA . LEU A 1 94 ? -1.505 8.702 -7.679 1.00 96.50 94 LEU A CA 1
ATOM 726 C C . LEU A 1 94 ? -2.033 8.466 -6.261 1.00 96.50 94 LEU A C 1
ATOM 728 O O . LEU A 1 94 ? -1.295 8.570 -5.278 1.00 96.50 94 LEU A O 1
ATOM 732 N N . SER A 1 95 ? -3.307 8.099 -6.163 1.00 95.12 95 SER A N 1
ATOM 733 C CA . SER A 1 95 ? -3.921 7.688 -4.904 1.00 95.12 95 SER A CA 1
ATOM 734 C C . SER A 1 95 ? -3.360 6.348 -4.417 1.00 95.12 95 SER A C 1
ATOM 736 O O . SER A 1 95 ? -2.857 5.524 -5.186 1.00 95.12 95 SER A O 1
ATOM 738 N N . ARG A 1 96 ? -3.487 6.083 -3.112 1.00 95.44 96 ARG A N 1
ATOM 739 C CA . ARG A 1 96 ? -3.051 4.814 -2.514 1.00 95.44 96 ARG A CA 1
ATOM 740 C C . ARG A 1 96 ? -3.678 3.579 -3.195 1.00 95.44 96 ARG A C 1
ATOM 742 O O . ARG A 1 96 ? -2.919 2.643 -3.459 1.00 95.44 96 ARG A O 1
ATOM 749 N N . PRO A 1 97 ? -4.993 3.536 -3.512 1.00 95.31 97 PRO A N 1
ATOM 750 C CA . PRO A 1 97 ? -5.579 2.404 -4.235 1.00 95.31 97 PRO A CA 1
ATOM 751 C C . PRO A 1 97 ? -5.030 2.238 -5.658 1.00 95.31 97 PRO A C 1
ATOM 753 O O . PRO A 1 97 ? -4.779 1.109 -6.075 1.00 95.31 97 PRO A O 1
ATOM 756 N N . GLU A 1 98 ? -4.787 3.333 -6.387 1.00 97.00 98 GLU A N 1
ATOM 757 C CA . GLU A 1 98 ? -4.171 3.275 -7.723 1.00 97.00 98 GLU A CA 1
ATOM 758 C C . GLU A 1 98 ? -2.750 2.708 -7.653 1.00 97.00 98 GLU A C 1
ATOM 760 O O . GLU A 1 98 ? -2.384 1.829 -8.432 1.00 97.00 98 GLU A O 1
ATOM 765 N N . LEU A 1 99 ? -1.962 3.141 -6.669 1.00 97.75 99 LEU A N 1
ATOM 766 C CA . LEU A 1 99 ? -0.619 2.611 -6.446 1.00 97.75 99 LEU A CA 1
ATOM 767 C C . LEU A 1 99 ? -0.645 1.134 -6.046 1.00 97.75 99 LEU A C 1
ATOM 769 O O . LEU A 1 99 ? 0.168 0.356 -6.542 1.00 97.75 99 LEU A O 1
ATOM 773 N N . ALA A 1 100 ? -1.573 0.731 -5.173 1.00 96.00 100 ALA A N 1
ATOM 774 C CA . ALA A 1 100 ? -1.746 -0.669 -4.796 1.00 96.00 100 ALA A CA 1
ATOM 775 C C . ALA A 1 100 ? -2.083 -1.533 -6.019 1.00 96.00 100 ALA A C 1
ATOM 777 O O . ALA A 1 100 ? -1.467 -2.583 -6.197 1.00 96.00 100 ALA A O 1
ATOM 778 N N . ALA A 1 101 ? -2.971 -1.057 -6.899 1.00 95.94 101 ALA A N 1
ATOM 779 C CA . ALA A 1 101 ? -3.317 -1.744 -8.139 1.00 95.94 101 ALA A CA 1
ATOM 780 C C . ALA A 1 101 ? -2.099 -1.943 -9.056 1.00 95.94 101 ALA A C 1
ATOM 782 O O . ALA A 1 101 ? -1.922 -3.040 -9.578 1.00 95.94 101 ALA A O 1
ATOM 783 N N . ILE A 1 102 ? -1.223 -0.937 -9.188 1.00 96.62 102 ILE A N 1
ATOM 784 C CA . ILE A 1 102 ? 0.023 -1.061 -9.964 1.00 96.62 102 ILE A CA 1
ATOM 785 C C . ILE A 1 102 ? 0.959 -2.089 -9.326 1.00 96.62 102 ILE A C 1
ATOM 787 O O . ILE A 1 102 ? 1.420 -2.997 -10.006 1.00 96.62 102 ILE A O 1
ATOM 791 N N . VAL A 1 103 ? 1.222 -2.001 -8.016 1.00 95.19 103 VAL A N 1
ATOM 792 C CA . VAL A 1 103 ? 2.090 -2.964 -7.299 1.00 95.19 103 VAL A CA 1
ATOM 793 C C . VAL A 1 103 ? 1.614 -4.403 -7.510 1.00 95.19 103 VAL A C 1
ATOM 795 O O . VAL A 1 103 ? 2.410 -5.338 -7.638 1.00 95.19 103 VAL A O 1
ATOM 798 N N . GLU A 1 104 ? 0.305 -4.578 -7.557 1.00 93.19 104 GLU A N 1
ATOM 799 C CA . GLU A 1 104 ? -0.377 -5.848 -7.701 1.00 93.19 104 GLU A CA 1
ATOM 800 C C . GLU A 1 104 ? -0.637 -6.289 -9.143 1.00 93.19 104 GLU A C 1
ATOM 802 O O . GLU A 1 104 ? -1.162 -7.390 -9.337 1.00 93.19 104 GLU A O 1
ATOM 807 N N . ASP A 1 105 ? -0.284 -5.481 -10.140 1.00 92.19 105 ASP A N 1
ATOM 808 C CA . ASP A 1 105 ? -0.475 -5.835 -11.540 1.00 92.19 105 ASP A CA 1
ATOM 809 C C . ASP A 1 105 ? 0.513 -6.930 -11.957 1.00 92.19 105 ASP A C 1
ATOM 811 O O . ASP A 1 105 ? 1.728 -6.760 -11.915 1.00 92.19 105 ASP A O 1
ATOM 815 N N . GLU A 1 106 ? -0.023 -8.081 -12.349 1.00 86.81 106 GLU A N 1
ATOM 816 C CA . GLU A 1 106 ? 0.743 -9.191 -12.929 1.00 86.81 106 GLU A CA 1
ATOM 817 C C . GLU A 1 106 ? 0.335 -9.439 -14.391 1.00 86.81 106 GLU A C 1
ATOM 819 O O . GLU A 1 106 ? 0.682 -10.472 -14.961 1.00 86.81 106 GLU A O 1
ATOM 824 N N . SER A 1 107 ? -0.427 -8.517 -14.998 1.00 88.25 107 SER A N 1
ATOM 825 C CA . SER A 1 107 ? -0.901 -8.643 -16.382 1.00 88.25 107 SER A CA 1
ATOM 826 C C . SER A 1 107 ? 0.204 -8.413 -17.416 1.00 88.25 107 SER A C 1
ATOM 828 O O . SER A 1 107 ? 0.091 -8.889 -18.545 1.00 88.25 107 SER A O 1
ATOM 830 N N . GLY A 1 108 ? 1.276 -7.720 -17.019 1.00 83.94 108 GLY A N 1
ATOM 831 C CA . GLY A 1 108 ? 2.403 -7.359 -17.878 1.00 83.94 108 GLY A CA 1
ATOM 832 C C . GLY A 1 108 ? 2.364 -5.916 -18.390 1.00 83.94 108 GLY A C 1
ATOM 833 O O . GLY A 1 108 ? 3.275 -5.528 -19.120 1.00 83.94 108 GLY A O 1
ATOM 834 N N . GLU A 1 109 ? 1.366 -5.112 -17.999 1.00 88.44 109 GLU A N 1
ATOM 835 C CA . GLU A 1 109 ? 1.335 -3.669 -18.301 1.00 88.44 109 GLU A CA 1
ATOM 836 C C . GLU A 1 109 ? 2.486 -2.924 -17.608 1.00 88.44 109 GLU A C 1
ATOM 838 O O . GLU A 1 109 ? 3.092 -2.021 -18.196 1.00 88.44 109 GLU A O 1
ATOM 843 N N . TYR A 1 110 ? 2.817 -3.322 -16.375 1.00 90.06 110 TYR A N 1
ATOM 844 C CA . TYR A 1 110 ? 3.908 -2.742 -15.593 1.00 90.06 110 TYR A CA 1
ATOM 845 C C . TYR A 1 110 ? 5.050 -3.740 -15.382 1.00 90.06 110 TYR A C 1
ATOM 847 O O . TYR A 1 110 ? 4.828 -4.906 -15.048 1.00 90.06 110 TYR A O 1
ATOM 855 N N . THR A 1 111 ? 6.295 -3.280 -15.524 1.00 87.94 111 THR A N 1
ATOM 856 C CA . THR A 1 111 ? 7.476 -4.093 -15.189 1.00 87.94 111 THR A CA 1
ATOM 857 C C . THR A 1 111 ? 7.670 -4.215 -13.676 1.00 87.94 111 THR A C 1
ATOM 859 O O . THR A 1 111 ? 7.141 -3.420 -12.899 1.00 87.94 111 THR A O 1
ATOM 862 N N . ASP A 1 112 ? 8.484 -5.175 -13.227 1.00 87.00 112 ASP A N 1
ATOM 863 C CA . ASP A 1 112 ? 8.836 -5.307 -11.804 1.00 87.00 112 ASP A CA 1
ATOM 864 C C . ASP A 1 112 ? 9.451 -4.018 -11.229 1.00 87.00 112 ASP A C 1
ATOM 866 O O . ASP A 1 112 ? 9.206 -3.667 -10.076 1.00 87.00 112 ASP A O 1
ATOM 870 N N . GLU A 1 113 ? 10.231 -3.281 -12.023 1.00 87.62 113 GLU A N 1
ATOM 871 C CA . GLU A 1 113 ? 10.793 -1.989 -11.624 1.00 87.62 113 GLU A CA 1
ATOM 872 C C . GLU A 1 113 ? 9.692 -0.957 -11.409 1.00 87.62 113 GLU A C 1
ATOM 874 O O . GLU A 1 113 ? 9.656 -0.316 -10.364 1.00 87.62 113 GLU A O 1
ATOM 879 N N . GLU A 1 114 ? 8.770 -0.821 -12.362 1.00 92.50 114 GLU A N 1
ATOM 880 C CA . GLU A 1 114 ? 7.639 0.104 -12.262 1.00 92.50 114 GLU A CA 1
ATOM 881 C C . GLU A 1 114 ? 6.778 -0.206 -11.036 1.00 92.50 114 GLU A C 1
ATOM 883 O O . GLU A 1 114 ? 6.495 0.676 -10.224 1.00 92.50 114 GLU A O 1
ATOM 888 N N . ARG A 1 115 ? 6.450 -1.483 -10.836 1.00 94.31 115 ARG A N 1
ATOM 889 C CA . ARG A 1 115 ? 5.715 -1.957 -9.660 1.00 94.31 115 ARG A CA 1
ATOM 890 C C . ARG A 1 115 ? 6.474 -1.657 -8.367 1.00 94.31 115 ARG A C 1
ATOM 892 O O . ARG A 1 115 ? 5.864 -1.269 -7.371 1.00 94.31 115 ARG A O 1
ATOM 899 N N . TYR A 1 116 ? 7.799 -1.814 -8.348 1.00 91.94 116 TYR A N 1
ATOM 900 C CA . TYR A 1 116 ? 8.605 -1.525 -7.160 1.00 91.94 116 TYR A CA 1
ATOM 901 C C . TYR A 1 116 ? 8.691 -0.021 -6.869 1.00 91.94 116 TYR A C 1
ATOM 903 O O . TYR A 1 116 ? 8.635 0.402 -5.714 1.00 91.94 116 TYR A O 1
ATOM 911 N N . VAL A 1 117 ? 8.747 0.812 -7.905 1.00 94.06 117 VAL A N 1
ATOM 912 C CA . VAL 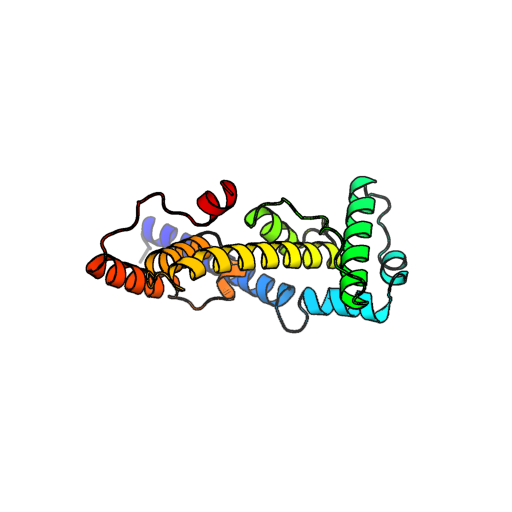A 1 117 ? 8.695 2.271 -7.766 1.00 94.06 117 VAL A CA 1
ATOM 913 C C . VAL A 1 117 ? 7.312 2.736 -7.298 1.00 94.06 117 VAL A C 1
ATOM 915 O O . VAL A 1 117 ? 7.230 3.608 -6.428 1.00 94.06 117 VAL A O 1
ATOM 918 N N . ALA A 1 118 ? 6.230 2.109 -7.765 1.00 96.94 118 ALA A N 1
ATOM 919 C CA . ALA A 1 118 ? 4.888 2.327 -7.225 1.00 96.94 118 ALA A CA 1
ATOM 920 C C . ALA A 1 118 ? 4.792 1.909 -5.746 1.00 96.94 118 ALA A C 1
ATOM 922 O O . ALA A 1 118 ? 4.194 2.626 -4.944 1.00 96.94 118 ALA A O 1
ATOM 923 N N . LEU A 1 119 ? 5.451 0.813 -5.342 1.00 94.12 119 LEU A N 1
ATOM 924 C CA . LEU A 1 119 ? 5.535 0.408 -3.933 1.00 94.12 119 LEU A CA 1
ATOM 925 C C . LEU A 1 119 ? 6.246 1.466 -3.079 1.00 94.12 119 LEU A C 1
ATOM 927 O O . LEU A 1 119 ? 5.815 1.715 -1.952 1.00 94.12 119 LEU A O 1
ATOM 931 N N . HIS A 1 120 ? 7.296 2.107 -3.601 1.00 93.56 120 HIS A N 1
ATOM 932 C CA . HIS A 1 120 ? 7.948 3.232 -2.926 1.00 93.56 120 HIS A CA 1
ATOM 933 C C . HIS A 1 120 ? 6.994 4.418 -2.740 1.00 93.56 120 HIS A C 1
ATOM 935 O O . HIS A 1 120 ? 6.857 4.884 -1.615 1.00 93.56 120 HIS A O 1
ATOM 941 N N . ALA A 1 121 ? 6.296 4.857 -3.795 1.00 96.19 121 ALA A N 1
ATOM 942 C CA . ALA A 1 121 ? 5.315 5.947 -3.692 1.00 96.19 121 ALA A CA 1
ATOM 943 C C . ALA A 1 121 ? 4.206 5.617 -2.684 1.00 96.19 121 ALA A C 1
ATOM 945 O O . ALA A 1 121 ? 3.841 6.440 -1.850 1.00 96.19 121 ALA A O 1
ATOM 946 N N . LYS A 1 122 ? 3.712 4.377 -2.714 1.00 96.06 122 LYS A N 1
ATOM 947 C CA . LYS A 1 122 ? 2.694 3.909 -1.778 1.00 96.06 122 LYS A CA 1
ATOM 948 C C . LYS A 1 122 ? 3.195 3.900 -0.335 1.00 96.06 122 LYS A C 1
ATOM 950 O O . LYS A 1 122 ? 2.458 4.274 0.567 1.00 96.06 122 LYS A O 1
ATOM 955 N N . SER A 1 123 ? 4.433 3.460 -0.119 1.00 93.56 123 SER A N 1
ATOM 956 C CA . SER A 1 123 ? 5.042 3.428 1.215 1.00 93.56 123 SER A CA 1
ATOM 957 C C . SER A 1 123 ? 5.301 4.835 1.750 1.00 93.56 123 SER A C 1
ATOM 959 O O . SER A 1 123 ? 5.138 5.052 2.946 1.00 93.56 123 SER A O 1
ATOM 961 N N . ASP A 1 124 ? 5.664 5.781 0.877 1.00 94.31 124 ASP A N 1
ATOM 962 C CA . ASP A 1 124 ? 5.800 7.196 1.234 1.00 94.31 124 ASP A CA 1
ATOM 963 C C . ASP A 1 124 ? 4.429 7.769 1.669 1.00 94.31 124 ASP A C 1
ATOM 965 O O . ASP A 1 124 ? 4.336 8.352 2.746 1.00 94.31 124 ASP A O 1
ATOM 969 N N . LEU A 1 125 ? 3.344 7.498 0.925 1.00 95.38 125 LEU A N 1
ATOM 970 C CA . LEU A 1 125 ? 1.979 7.890 1.327 1.00 95.38 125 LEU A CA 1
ATOM 971 C C . LEU A 1 125 ? 1.529 7.239 2.641 1.00 95.38 125 LEU A C 1
ATOM 973 O O . LEU A 1 125 ? 0.961 7.911 3.499 1.00 95.38 125 LEU A O 1
ATOM 977 N N . ASP A 1 126 ? 1.771 5.936 2.812 1.00 95.81 126 ASP A N 1
ATOM 978 C CA . ASP A 1 126 ? 1.439 5.222 4.050 1.00 95.81 126 ASP A CA 1
ATOM 979 C C . ASP A 1 126 ? 2.217 5.824 5.238 1.00 95.81 126 ASP A C 1
ATOM 981 O O . ASP A 1 126 ? 1.666 5.988 6.329 1.00 95.81 126 ASP A O 1
ATOM 985 N N . PHE A 1 127 ? 3.484 6.199 5.032 1.00 94.75 127 PHE A N 1
ATOM 986 C CA . PHE A 1 127 ? 4.303 6.864 6.044 1.00 94.75 127 PHE A CA 1
ATOM 987 C C . PHE A 1 127 ? 3.747 8.241 6.416 1.00 94.75 127 PHE A C 1
ATOM 989 O O . PHE A 1 127 ? 3.566 8.508 7.602 1.00 94.75 127 PHE A O 1
ATOM 996 N N . GLU A 1 128 ? 3.435 9.086 5.433 1.00 94.94 128 GLU A N 1
ATOM 997 C CA . GLU A 1 128 ? 2.851 10.414 5.663 1.00 94.94 128 GLU A CA 1
ATOM 998 C C . GLU A 1 128 ? 1.501 10.318 6.388 1.00 94.94 128 GLU A C 1
ATOM 1000 O O . GLU A 1 128 ? 1.269 11.035 7.365 1.00 94.94 128 GLU A O 1
ATOM 1005 N N . TYR A 1 129 ? 0.653 9.364 5.991 1.00 95.44 129 TYR A N 1
ATOM 1006 C CA . TYR A 1 129 ? -0.626 9.077 6.640 1.00 95.44 129 TYR A CA 1
ATOM 1007 C C . TYR A 1 129 ? -0.454 8.720 8.119 1.00 95.44 129 TYR A C 1
ATOM 1009 O O . TYR A 1 129 ? -1.087 9.307 9.007 1.00 95.44 129 TYR A O 1
ATOM 1017 N N . PHE A 1 130 ? 0.449 7.785 8.429 1.00 94.00 130 PHE A N 1
ATOM 1018 C CA . PHE A 1 130 ? 0.688 7.411 9.820 1.00 94.00 130 PHE A CA 1
ATOM 1019 C C . PHE A 1 130 ? 1.406 8.512 10.604 1.00 94.00 130 PHE A C 1
ATOM 1021 O O . PHE A 1 130 ? 1.080 8.728 11.774 1.00 94.00 130 PHE A O 1
ATOM 1028 N N . GLN A 1 131 ? 2.300 9.276 9.979 1.00 93.69 131 GLN A N 1
ATOM 1029 C CA . GLN A 1 131 ? 2.930 10.437 10.601 1.00 93.69 131 GLN A CA 1
ATOM 1030 C C . GLN A 1 131 ? 1.888 11.496 10.993 1.00 93.69 131 GLN A C 1
ATOM 1032 O O . GLN A 1 131 ? 1.875 11.943 12.141 1.00 93.69 131 GLN A O 1
ATOM 1037 N N . ALA A 1 132 ? 0.956 11.827 10.095 1.00 93.06 132 ALA A N 1
ATOM 1038 C CA . ALA A 1 132 ? -0.145 12.742 10.385 1.00 93.06 132 ALA A CA 1
ATOM 1039 C C . ALA A 1 132 ? -1.012 12.224 11.544 1.00 93.06 132 ALA A C 1
ATOM 1041 O O . ALA A 1 132 ? -1.288 12.960 12.490 1.00 93.06 132 ALA A O 1
ATOM 1042 N N . SER A 1 133 ? -1.364 10.936 11.543 1.00 92.44 133 SER A N 1
ATOM 1043 C CA . SER A 1 133 ? -2.176 10.350 12.620 1.00 92.44 133 SER A CA 1
ATOM 1044 C C . SER A 1 133 ? -1.470 10.306 13.985 1.00 92.44 133 SER A C 1
ATOM 1046 O O . SER A 1 133 ? -2.097 10.527 15.020 1.00 92.44 133 SER A O 1
ATOM 1048 N N . THR A 1 134 ? -0.155 10.070 14.013 1.00 91.94 134 THR A N 1
ATOM 1049 C CA . THR A 1 134 ? 0.627 10.001 15.261 1.00 91.94 134 THR A CA 1
ATOM 1050 C C . THR A 1 134 ? 0.904 11.376 15.870 1.00 91.94 134 THR A C 1
ATOM 1052 O O . THR A 1 134 ? 1.136 11.462 17.077 1.00 91.94 134 THR A O 1
ATOM 1055 N N . SER A 1 135 ? 0.791 12.456 15.089 1.00 91.38 135 SER A N 1
ATOM 1056 C CA . SER A 1 135 ? 0.904 13.834 15.595 1.00 91.38 135 SER A CA 1
ATOM 1057 C C . SER A 1 135 ? -0.167 14.192 16.642 1.00 91.38 135 SER A C 1
ATOM 1059 O O . SER A 1 135 ? 0.051 15.046 17.501 1.00 91.38 135 SER A O 1
ATOM 1061 N N . PHE A 1 136 ? -1.304 13.488 16.640 1.00 90.06 136 PHE A N 1
ATOM 1062 C CA . PHE A 1 136 ? -2.343 13.636 17.664 1.00 90.06 136 PHE A CA 1
ATOM 1063 C C . PHE A 1 136 ? -1.965 12.960 18.990 1.00 90.06 136 PHE A C 1
ATOM 1065 O O . PHE A 1 136 ? -2.333 13.438 20.067 1.00 90.06 136 PHE A O 1
ATOM 1072 N N . ILE A 1 137 ? -1.173 11.885 18.927 1.00 88.81 137 ILE A N 1
ATOM 1073 C CA . ILE A 1 137 ? -0.649 11.197 20.113 1.00 88.81 137 ILE A CA 1
ATOM 1074 C C . ILE A 1 137 ? 0.463 12.036 20.745 1.00 88.81 137 ILE A C 1
ATOM 1076 O O . ILE A 1 137 ? 0.466 12.252 21.957 1.00 88.81 137 ILE A O 1
ATOM 1080 N N . PHE A 1 138 ? 1.396 12.538 19.936 1.00 78.38 138 PHE A N 1
ATOM 1081 C CA . PHE A 1 138 ? 2.544 13.309 20.408 1.00 78.38 138 PHE A CA 1
ATOM 1082 C C . PHE A 1 138 ? 2.521 14.707 19.781 1.00 78.38 138 PHE A C 1
ATOM 1084 O O . PHE A 1 138 ? 2.746 14.798 18.575 1.00 78.38 138 PHE A O 1
ATOM 1091 N N . PRO A 1 139 ? 2.312 15.809 20.536 1.00 72.50 139 PRO A N 1
ATOM 1092 C CA . PRO A 1 139 ? 2.222 15.977 21.999 1.00 72.50 139 PRO A CA 1
ATOM 1093 C C . PRO A 1 139 ? 0.792 15.945 22.592 1.00 72.50 139 PRO A C 1
ATOM 1095 O O . PRO A 1 139 ? 0.630 16.204 23.783 1.00 72.50 139 PRO A O 1
ATOM 1098 N N . GLY A 1 140 ? -0.241 15.684 21.782 1.00 71.69 140 GLY A N 1
ATOM 1099 C CA . GLY A 1 140 ? -1.651 15.870 22.162 1.00 71.69 140 GLY A CA 1
ATOM 1100 C C . GLY A 1 140 ? -2.239 14.837 23.134 1.00 71.69 140 GLY A C 1
ATOM 1101 O O . GLY A 1 140 ? -3.253 15.115 23.771 1.00 71.69 140 GLY A O 1
ATOM 1102 N N . GLY A 1 141 ? -1.619 13.662 23.276 1.00 85.69 141 GLY A N 1
ATOM 1103 C CA . GLY A 1 141 ? -2.094 12.580 24.144 1.00 85.69 141 GLY A CA 1
ATOM 1104 C C . GLY A 1 141 ? -3.438 11.967 23.727 1.00 85.69 141 GLY A C 1
ATOM 1105 O O . GLY A 1 141 ? -4.030 11.219 24.508 1.00 85.69 141 GLY A O 1
ATOM 1106 N N . ASP A 1 142 ? -3.933 12.284 22.527 1.00 93.25 142 ASP A N 1
ATOM 1107 C CA . ASP A 1 142 ? -5.194 11.779 21.993 1.00 93.25 142 ASP A CA 1
ATOM 1108 C C . ASP A 1 142 ? -4.927 10.681 20.961 1.00 93.25 142 ASP A C 1
ATOM 1110 O O . ASP A 1 142 ? -4.474 10.938 19.846 1.00 93.25 142 ASP A O 1
ATOM 1114 N N . ALA A 1 143 ? -5.212 9.436 21.343 1.00 94.62 143 ALA A N 1
ATOM 1115 C CA . ALA A 1 143 ? -5.018 8.279 20.478 1.00 94.62 143 ALA A CA 1
ATOM 1116 C C . ALA A 1 143 ? -6.222 7.979 19.570 1.00 94.62 143 ALA A C 1
ATOM 1118 O O . ALA A 1 143 ? -6.107 7.123 18.689 1.00 94.62 143 ALA A O 1
ATOM 1119 N N . ARG A 1 144 ? -7.368 8.666 19.731 1.00 95.88 144 ARG A N 1
ATOM 1120 C CA . ARG A 1 144 ? -8.566 8.401 18.912 1.00 95.88 144 ARG A CA 1
ATOM 1121 C C . ARG A 1 144 ? -8.288 8.599 17.417 1.00 95.88 144 ARG A C 1
ATOM 1123 O O . ARG A 1 144 ? -8.644 7.694 16.660 1.00 95.88 144 ARG A O 1
ATOM 1130 N N . PRO A 1 145 ? -7.624 9.691 16.970 1.00 95.12 145 PRO A N 1
ATOM 1131 C CA . PRO A 1 145 ? -7.279 9.879 15.561 1.00 95.12 145 PRO A CA 1
ATOM 1132 C C . PRO A 1 145 ? -6.451 8.737 14.981 1.00 95.12 145 PRO A C 1
ATOM 1134 O O . PRO A 1 145 ? -6.717 8.300 13.868 1.00 95.12 145 PRO A O 1
ATOM 1137 N N . PHE A 1 146 ? -5.499 8.213 15.755 1.00 95.06 146 PHE A N 1
ATOM 1138 C CA . PHE A 1 146 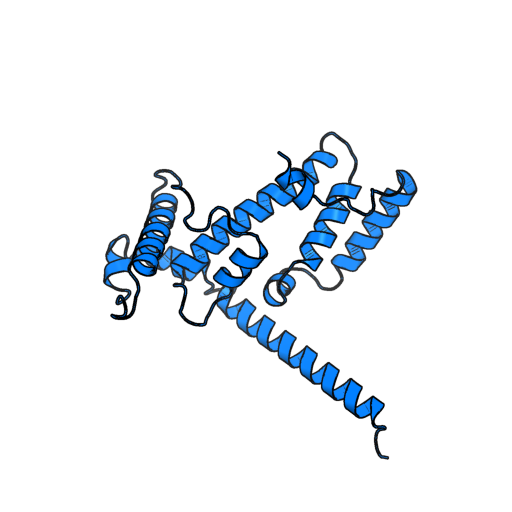? -4.657 7.092 15.345 1.00 95.06 146 PHE A CA 1
ATOM 1139 C C . PHE A 1 146 ? -5.435 5.775 15.245 1.00 95.06 146 PHE A C 1
ATOM 1141 O O . PHE A 1 146 ? -5.287 5.035 14.277 1.00 95.06 146 PHE A O 1
ATOM 1148 N N . TYR A 1 147 ? -6.293 5.458 16.220 1.00 96.31 147 TYR A N 1
ATOM 1149 C CA . TYR A 1 147 ? -7.105 4.241 16.128 1.00 96.31 147 TYR A CA 1
ATOM 1150 C C . TYR A 1 147 ? -8.119 4.323 14.987 1.00 96.31 147 TYR A C 1
ATOM 1152 O O . TYR A 1 147 ? -8.290 3.353 14.249 1.00 96.31 147 TYR A O 1
ATOM 1160 N N . ARG A 1 148 ? -8.754 5.486 14.802 1.00 96.19 148 ARG A N 1
ATOM 1161 C CA . ARG A 1 148 ? -9.674 5.719 13.687 1.00 96.19 148 ARG A CA 1
ATOM 1162 C C . ARG A 1 148 ? -8.961 5.618 12.338 1.00 96.19 148 ARG A C 1
ATOM 1164 O O . ARG A 1 148 ? -9.484 4.947 11.452 1.00 96.19 148 ARG A O 1
ATOM 1171 N N . SER A 1 149 ? -7.776 6.214 12.203 1.00 95.44 149 SER A N 1
ATOM 1172 C CA . SER A 1 149 ? -6.987 6.141 10.971 1.00 95.44 149 SER A CA 1
ATOM 1173 C C . SER A 1 149 ? -6.511 4.721 10.678 1.00 95.44 149 SER A C 1
ATOM 1175 O O . SER A 1 149 ? -6.541 4.272 9.540 1.00 95.44 149 SER A O 1
ATOM 1177 N N . TYR A 1 150 ? -6.132 3.950 11.697 1.00 96.12 150 TYR A N 1
ATOM 1178 C CA . TYR A 1 150 ? -5.730 2.563 11.490 1.00 96.12 150 TYR A CA 1
ATOM 1179 C C . TYR A 1 150 ? -6.905 1.676 11.043 1.00 96.12 150 TYR A C 1
ATOM 1181 O O . TYR A 1 150 ? -6.721 0.816 10.186 1.00 96.12 150 TYR A O 1
ATOM 1189 N N . ILE A 1 151 ? -8.120 1.907 11.558 1.00 96.19 151 ILE A N 1
ATOM 1190 C CA . ILE A 1 151 ? -9.336 1.231 11.066 1.00 96.19 151 ILE A CA 1
ATOM 1191 C C . ILE A 1 151 ? -9.602 1.607 9.604 1.00 96.19 151 ILE A C 1
ATOM 1193 O O . ILE A 1 151 ? -9.753 0.718 8.772 1.00 96.19 151 ILE A O 1
ATOM 1197 N N . GLU A 1 152 ? -9.602 2.904 9.285 1.00 95.31 152 GLU A N 1
ATOM 1198 C CA . GLU A 1 152 ? -9.774 3.402 7.913 1.00 95.31 152 GLU A CA 1
ATOM 1199 C C . GLU A 1 152 ? -8.724 2.807 6.964 1.00 95.31 152 GLU A C 1
ATOM 1201 O O . GLU A 1 152 ? -9.049 2.371 5.862 1.00 95.31 152 GLU A O 1
ATOM 1206 N N . PHE A 1 153 ? -7.468 2.738 7.397 1.00 95.62 153 PHE A N 1
ATOM 1207 C CA . PHE A 1 153 ? -6.388 2.127 6.638 1.00 95.62 153 PHE A CA 1
ATOM 1208 C C . PHE A 1 153 ? -6.661 0.648 6.354 1.00 95.62 153 PHE A C 1
ATOM 1210 O O . PHE A 1 153 ? -6.572 0.239 5.199 1.00 95.62 153 PHE A O 1
ATOM 1217 N N . LEU A 1 154 ? -7.027 -0.137 7.378 1.00 95.44 154 LEU A N 1
ATOM 1218 C CA . LEU A 1 154 ? -7.353 -1.560 7.226 1.00 95.44 154 LEU A CA 1
ATOM 1219 C C . LEU A 1 154 ? -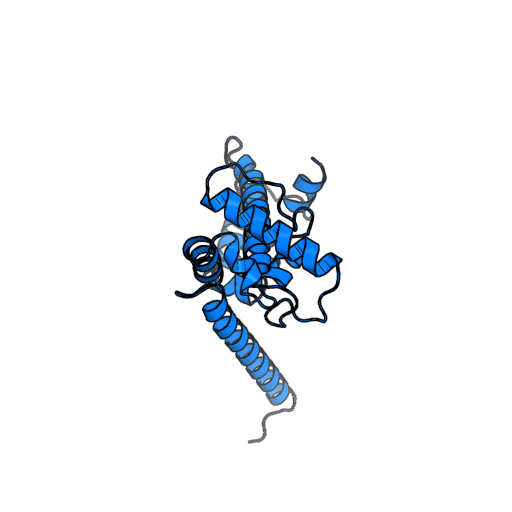8.540 -1.789 6.279 1.00 95.44 154 LEU A C 1
ATOM 1221 O O . LEU A 1 154 ? -8.514 -2.757 5.519 1.00 95.44 154 LEU A O 1
ATOM 1225 N N . ASP A 1 155 ? -9.539 -0.905 6.310 1.00 94.00 155 ASP A N 1
ATOM 1226 C CA . ASP A 1 155 ? -10.736 -0.973 5.460 1.00 94.00 155 ASP A CA 1
ATOM 1227 C C . ASP A 1 155 ? -10.445 -0.642 3.988 1.00 94.00 155 ASP A C 1
ATOM 1229 O O . ASP A 1 155 ? -11.171 -1.086 3.100 1.00 94.00 155 ASP A O 1
ATOM 1233 N N . ASN A 1 156 ? -9.355 0.081 3.721 1.00 93.00 156 ASN A N 1
ATOM 1234 C CA . ASN A 1 156 ? -8.912 0.455 2.376 1.00 93.00 156 ASN A CA 1
ATOM 1235 C C . ASN A 1 156 ? -7.774 -0.430 1.829 1.00 93.00 156 ASN A C 1
ATOM 1237 O O . ASN A 1 156 ? -7.195 -0.117 0.784 1.00 93.00 156 ASN A O 1
ATOM 1241 N N . LEU A 1 157 ? -7.420 -1.519 2.520 1.00 94.94 157 LEU A N 1
ATOM 1242 C CA . LEU A 1 157 ? -6.443 -2.488 2.025 1.00 94.94 157 LEU A CA 1
ATOM 1243 C C . LEU A 1 157 ? -7.045 -3.385 0.946 1.00 94.94 157 LEU A C 1
ATOM 1245 O O . LEU A 1 157 ? -8.173 -3.864 1.069 1.00 94.94 157 LEU A O 1
ATOM 1249 N N . SER A 1 158 ? -6.242 -3.714 -0.067 1.00 93.75 158 SER A N 1
ATOM 1250 C CA . SER A 1 158 ? -6.586 -4.836 -0.940 1.00 93.75 158 SER A CA 1
ATOM 1251 C C . SER A 1 158 ? -6.605 -6.161 -0.147 1.00 93.75 158 SER A C 1
ATOM 1253 O O . SER A 1 158 ? -5.947 -6.280 0.898 1.00 93.75 158 SER A O 1
ATOM 1255 N N . PRO A 1 159 ? -7.273 -7.213 -0.658 1.00 92.31 159 PRO A N 1
ATOM 1256 C CA . PRO A 1 159 ? -7.194 -8.545 -0.060 1.00 92.31 159 PRO A CA 1
ATOM 1257 C C . PRO A 1 159 ? -5.755 -9.060 0.102 1.00 92.31 159 PRO A C 1
ATOM 1259 O O . PRO A 1 159 ? -5.448 -9.719 1.094 1.00 92.31 159 PRO A O 1
ATOM 1262 N N . VAL A 1 160 ? -4.859 -8.735 -0.838 1.00 93.81 160 VAL A N 1
ATOM 1263 C CA . VAL A 1 160 ? -3.444 -9.141 -0.793 1.00 93.81 160 VAL A CA 1
ATOM 1264 C C . VAL A 1 160 ? -2.705 -8.385 0.305 1.00 93.81 160 VAL A C 1
ATOM 1266 O O . VAL A 1 160 ? -1.947 -8.979 1.071 1.00 93.81 160 VAL A O 1
ATOM 1269 N N . GLU A 1 161 ? -2.928 -7.076 0.419 1.00 93.88 161 GLU A N 1
ATOM 1270 C CA . GLU A 1 161 ? -2.307 -6.266 1.464 1.00 93.88 161 GLU A CA 1
ATOM 1271 C C . GLU A 1 161 ? -2.755 -6.687 2.864 1.00 93.88 161 GLU A C 1
ATOM 1273 O O . GLU A 1 161 ? -1.938 -6.698 3.790 1.00 93.88 161 GLU A O 1
ATOM 1278 N N . ARG A 1 162 ? -4.030 -7.066 3.023 1.00 93.69 162 ARG A N 1
ATOM 1279 C CA . ARG A 1 162 ? -4.606 -7.452 4.317 1.00 93.69 162 ARG A CA 1
ATOM 1280 C C . ARG A 1 162 ? -3.893 -8.644 4.952 1.00 93.69 162 ARG A C 1
ATOM 1282 O O . ARG A 1 162 ? -3.854 -8.718 6.179 1.00 93.69 162 ARG A O 1
ATOM 1289 N N . LEU A 1 163 ? -3.283 -9.519 4.147 1.00 92.88 163 LEU A N 1
ATOM 1290 C CA . LEU A 1 163 ? -2.529 -10.694 4.605 1.00 92.88 163 LEU A CA 1
ATOM 1291 C C . LEU A 1 163 ? -1.260 -10.351 5.400 1.00 92.88 163 LEU A C 1
ATOM 1293 O O . LEU A 1 163 ? -0.752 -11.199 6.128 1.00 92.88 163 LEU A O 1
ATOM 1297 N N . ARG A 1 164 ? -0.771 -9.108 5.316 1.00 90.44 164 ARG A N 1
ATOM 1298 C CA . ARG A 1 164 ? 0.353 -8.611 6.135 1.00 90.44 164 ARG A CA 1
ATOM 1299 C C . ARG A 1 164 ? -0.021 -8.350 7.583 1.00 90.44 164 ARG A C 1
ATOM 1301 O O . ARG A 1 164 ? 0.858 -8.192 8.426 1.00 90.44 164 ARG A O 1
ATOM 1308 N N . TYR A 1 165 ? -1.314 -8.241 7.848 1.00 92.00 165 TYR A N 1
ATOM 1309 C CA . TYR A 1 165 ? -1.845 -7.820 9.127 1.00 92.00 165 TYR A CA 1
ATOM 1310 C C . TYR A 1 165 ? -2.581 -8.995 9.772 1.00 92.00 165 TYR A C 1
ATOM 1312 O O . TYR A 1 165 ? -3.354 -9.677 9.093 1.00 92.00 165 TYR A O 1
ATOM 1320 N N . PRO A 1 166 ? -2.390 -9.237 11.077 1.00 91.81 166 PRO A N 1
ATOM 1321 C CA . PRO A 1 166 ? -3.131 -10.253 11.806 1.00 91.81 166 PRO A CA 1
ATOM 1322 C C . PRO A 1 166 ? -4.652 -10.207 11.582 1.00 91.81 166 PRO A C 1
ATOM 1324 O O . PRO A 1 166 ? -5.285 -9.149 11.441 1.00 91.81 166 PRO A O 1
ATOM 1327 N N . ALA A 1 167 ? -5.264 -11.391 11.578 1.00 89.56 167 ALA A N 1
ATOM 1328 C CA . ALA A 1 167 ? -6.713 -11.514 11.666 1.00 89.56 167 ALA A CA 1
ATOM 1329 C C . ALA A 1 167 ? -7.192 -10.970 13.024 1.00 89.56 167 ALA A C 1
ATOM 1331 O O . ALA A 1 167 ? -6.545 -11.197 14.046 1.00 89.56 167 ALA A O 1
ATOM 1332 N N . GLY A 1 168 ? -8.317 -10.253 13.045 1.00 91.94 168 GLY A N 1
ATOM 1333 C CA . GLY A 1 168 ? -8.853 -9.664 14.277 1.00 91.94 168 GLY A CA 1
ATOM 1334 C C . GLY A 1 168 ? -8.268 -8.297 14.663 1.00 91.94 168 GLY A C 1
ATOM 1335 O O . GLY A 1 168 ? -8.692 -7.712 15.662 1.00 91.94 168 GLY A O 1
ATOM 1336 N N . ASP A 1 169 ? -7.277 -7.780 13.922 1.00 92.75 169 ASP A N 1
ATOM 1337 C CA . ASP A 1 169 ? -6.639 -6.497 14.256 1.00 92.75 169 ASP A CA 1
ATOM 1338 C C . ASP A 1 169 ? -7.602 -5.314 14.182 1.00 92.75 169 ASP A C 1
ATOM 1340 O O . ASP A 1 169 ? -7.544 -4.422 15.027 1.00 92.75 169 ASP A O 1
ATOM 1344 N N . ARG A 1 170 ? -8.532 -5.333 13.226 1.00 95.38 170 ARG A N 1
ATOM 1345 C CA . ARG A 1 170 ? -9.541 -4.284 13.076 1.00 95.38 170 ARG A CA 1
ATOM 1346 C C . ARG A 1 170 ? -10.422 -4.207 14.322 1.00 95.38 170 ARG A C 1
ATOM 1348 O O . ARG A 1 170 ? -10.518 -3.161 14.952 1.00 95.38 170 ARG A O 1
ATOM 1355 N N . GLU A 1 171 ? -10.969 -5.343 14.740 1.00 97.00 171 GLU A N 1
ATOM 1356 C CA . GLU A 1 171 ? -11.836 -5.498 15.911 1.00 97.00 171 GLU A CA 1
ATOM 1357 C C . GLU A 1 171 ? -11.090 -5.185 17.215 1.00 97.00 171 GLU A C 1
ATOM 1359 O O . GLU A 1 171 ? -11.651 -4.682 18.193 1.00 97.00 171 GLU A O 1
ATOM 1364 N N . LYS A 1 172 ? -9.791 -5.491 17.266 1.00 96.75 172 LYS A N 1
ATOM 1365 C CA . LYS A 1 172 ? -8.923 -5.089 18.373 1.00 96.75 172 LYS A CA 1
ATOM 1366 C C . LYS A 1 172 ? -8.796 -3.567 18.448 1.00 96.75 172 LYS A C 1
ATOM 1368 O O . LYS A 1 172 ? -8.937 -3.020 19.540 1.00 96.75 172 LYS A O 1
ATOM 1373 N N . VAL A 1 173 ? -8.563 -2.895 17.324 1.00 97.06 173 VAL A N 1
ATOM 1374 C CA . VAL A 1 173 ? -8.394 -1.436 17.281 1.00 97.06 173 VAL A CA 1
ATOM 1375 C C . VAL A 1 173 ? -9.715 -0.709 17.530 1.00 97.06 173 VAL A C 1
ATOM 1377 O O . VAL A 1 173 ? -9.726 0.278 18.260 1.00 97.06 173 VAL A O 1
ATOM 1380 N N . GLU A 1 174 ? -10.843 -1.235 17.049 1.00 97.38 174 GLU A N 1
ATOM 1381 C CA . GLU A 1 174 ? -12.179 -0.716 17.378 1.00 97.38 174 GLU A CA 1
ATOM 1382 C C . GLU A 1 174 ? -12.447 -0.711 18.884 1.00 97.38 174 GLU A C 1
ATOM 1384 O O . GLU A 1 174 ? -12.993 0.256 19.417 1.00 97.38 174 GLU A O 1
ATOM 1389 N N . ARG A 1 175 ? -12.012 -1.755 19.601 1.00 97.88 175 ARG A N 1
ATOM 1390 C CA . ARG A 1 175 ? -12.118 -1.786 21.067 1.00 97.88 175 ARG A CA 1
ATOM 1391 C C . ARG A 1 175 ? -11.266 -0.707 21.731 1.00 97.88 175 ARG A C 1
ATOM 1393 O O . ARG A 1 175 ? -11.729 -0.113 22.702 1.00 97.88 175 ARG A O 1
ATOM 1400 N N . PHE A 1 176 ? -10.060 -0.439 21.229 1.00 96.94 176 PHE A N 1
ATOM 1401 C CA . PHE A 1 176 ? -9.222 0.643 21.757 1.00 96.94 176 PHE A CA 1
ATOM 1402 C C . PHE A 1 176 ? -9.815 2.023 21.473 1.00 96.94 176 PHE A C 1
ATOM 1404 O O . PHE A 1 176 ? -9.847 2.864 22.371 1.00 96.94 176 PHE A O 1
ATOM 1411 N N . LEU A 1 177 ? -10.358 2.237 20.271 1.00 97.12 177 LEU A N 1
ATOM 1412 C CA . LEU A 1 177 ? -11.069 3.468 19.940 1.00 97.12 177 LEU A CA 1
ATOM 1413 C C . LEU A 1 177 ? -12.258 3.679 20.882 1.00 97.12 177 LEU A C 1
ATOM 1415 O O . LEU A 1 177 ? -12.362 4.734 21.498 1.00 97.12 177 LEU A O 1
ATOM 1419 N N . ALA A 1 178 ? -13.103 2.662 21.068 1.00 97.25 178 ALA A N 1
ATOM 1420 C CA . ALA A 1 178 ? -14.270 2.755 21.942 1.00 97.25 178 ALA A CA 1
ATOM 1421 C C . ALA A 1 178 ? -13.902 3.093 23.400 1.00 97.25 178 ALA A C 1
ATOM 1423 O O . ALA A 1 178 ? -14.628 3.835 24.060 1.00 97.25 178 ALA A O 1
ATOM 1424 N N . GLN A 1 179 ? -12.777 2.579 23.907 1.00 96.44 179 GLN A N 1
ATOM 1425 C CA . GLN A 1 179 ? -12.272 2.917 25.243 1.00 96.44 179 GLN A CA 1
ATOM 1426 C C . GLN A 1 179 ? -11.855 4.389 25.341 1.00 96.44 179 GLN A C 1
ATOM 1428 O O . GLN A 1 179 ? -12.229 5.076 26.292 1.00 96.44 179 GLN A O 1
ATOM 1433 N N . GLU A 1 180 ? -11.131 4.900 24.346 1.00 95.94 180 GLU A N 1
ATOM 1434 C CA . GLU A 1 180 ? -10.731 6.309 24.324 1.00 95.94 180 GLU A CA 1
ATOM 1435 C C . GLU A 1 180 ? -11.927 7.249 24.122 1.00 95.94 180 GLU A C 1
ATOM 1437 O O . GLU A 1 180 ? -11.989 8.316 24.736 1.00 95.94 180 GLU A O 1
ATOM 1442 N N . GLU A 1 181 ? -12.927 6.842 23.339 1.00 96.69 181 GLU A N 1
ATOM 1443 C CA . GLU A 1 181 ? -14.161 7.611 23.162 1.00 96.69 181 GLU A CA 1
ATOM 1444 C C . GLU A 1 181 ? -15.017 7.673 24.433 1.00 96.69 181 GLU A C 1
ATOM 1446 O O . GLU A 1 181 ? -15.685 8.680 24.671 1.00 96.69 181 GLU A O 1
ATOM 1451 N N . GLN A 1 182 ? -14.979 6.649 25.292 1.00 96.25 182 GLN A N 1
ATOM 1452 C CA . GLN A 1 182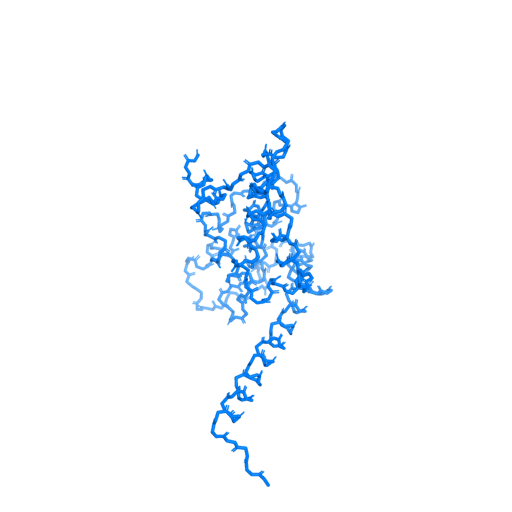 ? -15.607 6.720 26.619 1.00 96.25 182 GLN A CA 1
ATOM 1453 C C . GLN A 1 182 ? -14.931 7.762 27.517 1.00 96.25 182 GLN A C 1
ATOM 1455 O O . GLN A 1 182 ? -15.599 8.400 28.329 1.00 96.25 182 GLN A O 1
ATOM 1460 N N . ARG A 1 183 ? -13.613 7.941 27.370 1.00 93.44 183 ARG A N 1
ATOM 1461 C CA . ARG A 1 183 ? -12.811 8.863 28.182 1.00 93.44 183 ARG A CA 1
ATOM 1462 C C . ARG A 1 183 ? -12.895 10.310 27.695 1.00 93.44 183 ARG A C 1
ATOM 1464 O O . ARG A 1 183 ? -12.944 11.221 28.517 1.00 93.44 183 ARG A O 1
ATOM 1471 N N . LEU A 1 184 ? -12.869 10.520 26.380 1.00 93.69 184 LEU A N 1
ATOM 1472 C CA . LEU A 1 184 ? -12.699 11.839 25.755 1.00 93.69 184 LEU A CA 1
ATOM 1473 C C . LEU A 1 184 ? -13.885 12.283 24.884 1.00 93.69 184 LEU A C 1
ATOM 1475 O O . LEU A 1 184 ? -13.858 13.379 24.321 1.00 93.69 184 LEU A O 1
ATOM 1479 N N . GLY A 1 185 ? -14.911 11.444 24.746 1.00 95.25 185 GLY A N 1
ATOM 1480 C CA . GLY A 1 185 ? -15.993 11.633 23.784 1.00 95.25 185 GLY A CA 1
ATOM 1481 C C . GLY A 1 185 ? -15.646 11.104 22.390 1.00 95.25 185 GLY A C 1
ATOM 1482 O O . GLY A 1 185 ? -14.501 10.753 22.094 1.00 95.25 185 GLY A O 1
ATOM 1483 N N . LYS A 1 186 ? -16.655 11.048 21.521 1.00 95.56 186 LYS A N 1
ATOM 1484 C CA . LYS A 1 186 ? -16.514 10.553 20.146 1.00 95.56 186 LYS A CA 1
ATOM 1485 C C . LYS A 1 186 ? -15.802 11.556 19.246 1.00 95.56 186 LYS A C 1
ATOM 1487 O O . LYS A 1 186 ? -15.946 12.764 19.432 1.00 95.56 186 LYS A O 1
ATOM 1492 N N . LEU A 1 187 ? -15.081 11.043 18.252 1.00 93.88 187 LEU A N 1
ATOM 1493 C CA . LEU A 1 187 ? -14.638 11.864 17.125 1.00 93.88 187 LEU A CA 1
ATOM 1494 C C . LEU A 1 187 ? -15.831 12.243 16.226 1.00 93.88 187 LEU A C 1
ATOM 1496 O O . LEU A 1 187 ? -16.859 11.555 16.253 1.00 93.88 187 LEU A O 1
ATOM 1500 N N . PRO A 1 188 ? -15.704 13.303 15.406 1.00 93.62 188 PRO A N 1
ATOM 1501 C CA . PRO A 1 188 ? -16.631 13.552 14.307 1.00 93.62 188 PRO A CA 1
ATOM 1502 C C . PRO A 1 188 ? -16.766 12.315 13.410 1.00 93.62 188 PRO A C 1
ATOM 1504 O O . PRO A 1 188 ? -15.798 11.578 13.200 1.00 93.62 188 PRO A O 1
ATOM 1507 N N . ALA A 1 189 ? -17.969 12.060 12.896 1.00 87.12 189 ALA A N 1
ATOM 1508 C CA . ALA A 1 189 ? -18.252 10.844 12.132 1.00 87.12 189 ALA A CA 1
ATOM 1509 C C . ALA A 1 189 ? -17.448 10.790 10.821 1.00 87.12 189 ALA A C 1
ATOM 1511 O O . ALA A 1 189 ? -17.033 9.712 10.391 1.00 87.12 189 ALA A O 1
ATOM 1512 N N . GLU A 1 190 ? -17.210 11.964 10.251 1.00 89.12 190 GLU A N 1
ATOM 1513 C CA . GLU A 1 190 ? -16.456 12.274 9.045 1.00 89.12 190 GLU A CA 1
ATOM 1514 C C . GLU A 1 190 ? -14.937 12.350 9.262 1.00 89.12 190 GLU A C 1
ATOM 1516 O O . GLU A 1 190 ? -14.206 12.589 8.315 1.00 89.12 190 GLU A O 1
ATOM 1521 N N . PHE A 1 191 ? -14.427 12.141 10.483 1.00 93.31 191 PHE A N 1
ATOM 1522 C CA . PHE A 1 191 ? -12.986 12.233 10.723 1.00 93.31 191 PHE A CA 1
ATOM 1523 C C . PHE A 1 191 ? -12.199 11.238 9.848 1.00 93.31 191 PHE A C 1
ATOM 1525 O O . PHE A 1 191 ? -12.363 10.018 9.980 1.00 93.31 191 PHE A O 1
ATOM 1532 N N . SER A 1 192 ? -11.303 11.775 9.016 1.00 94.00 192 SER A N 1
ATOM 1533 C CA . SER A 1 192 ? -10.371 11.039 8.161 1.00 94.00 192 SER A CA 1
ATOM 1534 C C . SER A 1 192 ? -9.023 11.757 8.109 1.00 94.00 192 SER A C 1
ATOM 1536 O O . SER A 1 192 ? -8.949 12.979 7.961 1.00 94.00 192 SER A O 1
ATOM 1538 N N . ILE A 1 193 ? -7.934 10.992 8.206 1.00 93.94 193 ILE A N 1
ATOM 1539 C CA . ILE A 1 193 ? -6.586 11.550 8.028 1.00 93.94 193 ILE A CA 1
ATOM 1540 C C . ILE A 1 193 ? -6.330 11.886 6.552 1.00 93.94 193 ILE A C 1
ATOM 1542 O O . ILE A 1 193 ? -5.640 12.864 6.273 1.00 93.94 193 ILE A O 1
ATOM 1546 N N . TRP A 1 194 ? -6.927 11.148 5.609 1.00 91.25 194 TRP A N 1
ATOM 1547 C CA . TRP A 1 194 ? -6.795 11.448 4.180 1.00 91.25 194 TRP A CA 1
ATOM 1548 C C . TRP A 1 194 ? -7.401 12.805 3.831 1.00 91.25 194 TRP A C 1
ATOM 1550 O O . TRP A 1 194 ? -6.780 13.592 3.119 1.00 91.25 194 TRP A O 1
ATOM 1560 N N . GLU A 1 195 ? -8.583 13.109 4.372 1.00 91.56 195 GLU A N 1
ATOM 1561 C CA . GLU A 1 195 ? -9.235 14.404 4.156 1.00 91.56 195 GLU A CA 1
ATOM 1562 C C . GLU A 1 195 ? -8.439 15.564 4.758 1.00 91.56 195 GLU A C 1
ATOM 1564 O O . GLU A 1 195 ? -8.388 16.639 4.164 1.00 91.56 195 GLU A O 1
ATOM 1569 N N . LEU A 1 196 ? -7.793 15.351 5.909 1.00 89.62 196 LEU A N 1
ATOM 1570 C CA . LEU A 1 196 ? -6.922 16.351 6.527 1.00 89.62 196 LEU A CA 1
ATOM 1571 C C . LEU A 1 196 ? -5.658 16.597 5.698 1.00 89.62 196 LEU A C 1
ATOM 1573 O O . LEU A 1 196 ? -5.271 17.747 5.508 1.00 89.62 196 LEU A O 1
ATOM 1577 N N . MET A 1 197 ? -5.038 15.537 5.174 1.00 89.00 197 MET A N 1
ATOM 1578 C CA . MET A 1 197 ? -3.864 15.654 4.304 1.00 89.00 197 MET A CA 1
ATOM 1579 C C . MET A 1 197 ? -4.184 16.338 2.971 1.00 89.00 197 MET A C 1
ATOM 1581 O O . MET A 1 197 ? -3.331 17.029 2.433 1.00 89.00 197 MET A O 1
ATOM 1585 N N . ALA A 1 198 ? -5.403 16.187 2.447 1.00 85.44 198 ALA A N 1
ATOM 1586 C CA . ALA A 1 198 ? -5.821 16.840 1.205 1.00 85.44 198 ALA A CA 1
ATOM 1587 C C . ALA A 1 198 ? -6.059 18.360 1.341 1.00 85.44 198 ALA A C 1
ATOM 1589 O O . ALA A 1 198 ? -6.210 19.045 0.330 1.00 85.44 198 ALA A O 1
ATOM 1590 N N . GLN A 1 199 ? -6.140 18.885 2.570 1.00 76.75 199 GLN A N 1
ATOM 1591 C CA . GLN A 1 199 ? -6.419 20.299 2.862 1.00 76.75 199 GLN A CA 1
ATOM 1592 C C . GLN A 1 199 ? -5.164 21.130 3.186 1.00 76.75 199 GLN A C 1
ATOM 1594 O O . GLN A 1 199 ? -5.279 22.353 3.302 1.00 76.75 199 GLN A O 1
ATOM 1599 N N . GLY A 1 200 ? -4.006 20.488 3.374 1.00 56.56 200 GLY A N 1
ATOM 1600 C CA . GLY A 1 200 ? -2.722 21.127 3.700 1.00 56.56 200 GLY A CA 1
ATOM 1601 C C . GLY A 1 200 ? -1.810 21.269 2.492 1.00 56.56 200 GLY A C 1
ATOM 1602 O O . GLY A 1 200 ? -1.053 22.265 2.469 1.00 56.56 200 GLY A O 1
#

pLDDT: mean 86.46, std 11.42, range [45.47, 97.88]

Sequence (200 aa):
MSLSAEGLKLSANMAQVDRQNDQARDKYERIYGAHGLGKTAFLRVRMYGAEAFKQAEVSADCSPEQLSRKQRSFDFLLSIHEGKGKPSNPFAGLSRPELAAIVEDESGEYTDEERYVALHAKSDLDFEYFQASTSFIFPGGDARPFYRSYIEFLDNLSPVERLRYPAGDREKVERFLAQEEQRLGKLPAEFSIWELMAQG